Protein AF-A0A5B6UPH2-F1 (afdb_monomer_lite)

Organism: NCBI:txid47621

Foldseek 3Di:
DDDDDDDDDDPVVVVVLVVVPVLCPPPCVVVLVVVVPDPDDLVPDDPSSNVSVVSVVCSVCVVVVLVVVLVCLQPDAFCPPDDCDPNDDPVNADTDRAAEEEEAAAQPLCLLVVLQVLLVSNNDPDDRPRRDDPDDDDDPCPPQFKAWDPSNPHPGRRYIYIYDGHHDLVCLVVVLVVLLCCQPFNDKGRDGNDDPVVVVVCVVPPPDPDPCPPPPIDGDHHLHYDYGGDPVVCVVCVVVVNCSSVVSSVCVVVRPSRVVSVSHDD

InterPro domains:
  IPR027417 P-loop containing nucleoside triphosphate hydrolase [G3DSA:3.40.50.300] (88-260)
  IPR027417 P-loop containing nucleoside triphosphate hydrolase [SSF52540] (83-205)

Secondary structure (DSSP, 8-state):
---------SHHHHHHHHHH-GGGGSHHHHHHHHTTTS---GGGS-HHHHHHHHHHHHHHHHHHHHHHHHHHHHT--TTTT---GGG--GGGS---SSEEEEEE-BTTS-HHHHHHHHHHHHSPSS---------SS--S-S-SEEEEE-SS--SSS-EEEEEPPPB-GGGHHHHHHHHHHHHHH-B-TTEE---HHHHHHHHHH-SSS-----TTS--B---EEEE---HHHHHHHHHTT--HHHHHHHHHHT-HHHHGGGG---

Sequence (266 aa):
MKSQAAFTDEDDYESCRLAYCWWRTATKFDECAKLKLDFPDVSILTPRLRLLRELERLALIAPDGLNELRHKLLGYRSGDFWVPIGGINKEDMDIPPVNTILLVGFSGSGKSSLINLMYSILGRSGLIPFAQTSSGSCSNYTTMYMEEHNVLRSMQSGFCVYDSRGFDYGRTREALEELSSWMSEGVHHNQLCLRYRDCKMMTDDMENDDTGSSSKFVMRRVNCVIVVANMAEIYQALKAGDLKPLEAIRQLFCCAALRKSSKFCL

pLDDT: mean 73.16, std 18.12, range [25.44, 95.56]

Structure (mmCIF, N/CA/C/O backbone):
data_AF-A0A5B6UPH2-F1
#
_entry.id   AF-A0A5B6UPH2-F1
#
loop_
_atom_site.group_PDB
_atom_site.id
_atom_site.type_symbol
_atom_site.label_atom_id
_atom_site.label_alt_id
_atom_site.label_comp_id
_atom_site.label_asym_id
_atom_site.label_entity_id
_atom_site.label_seq_id
_atom_site.pdbx_PDB_ins_code
_atom_site.Cartn_x
_atom_site.Cartn_y
_atom_site.Cartn_z
_atom_site.occupancy
_atom_site.B_iso_or_equiv
_atom_site.auth_seq_id
_atom_site.auth_comp_id
_atom_site.auth_asym_id
_atom_site.auth_atom_id
_atom_site.pdbx_PDB_model_num
ATOM 1 N N . MET A 1 1 ? -18.869 55.647 -14.215 1.00 33.44 1 MET A N 1
ATOM 2 C CA . MET A 1 1 ? -19.049 54.913 -15.486 1.00 33.44 1 MET A CA 1
ATOM 3 C C . MET A 1 1 ? -18.655 53.467 -15.247 1.00 33.44 1 MET A C 1
ATOM 5 O O . MET A 1 1 ? -17.660 53.230 -14.579 1.00 33.44 1 MET A O 1
ATOM 9 N N . LYS A 1 2 ? -19.500 52.535 -15.698 1.00 36.03 2 LYS A N 1
ATOM 10 C CA . LYS A 1 2 ? -19.304 51.080 -15.648 1.00 36.03 2 LYS A CA 1
ATOM 11 C C . LYS A 1 2 ? -18.078 50.650 -16.461 1.00 36.03 2 LYS A C 1
ATOM 13 O O . LYS A 1 2 ? -17.854 51.207 -17.530 1.00 36.03 2 LYS A O 1
ATOM 18 N N . SER A 1 3 ? -17.405 49.598 -16.006 1.00 29.25 3 SER A N 1
ATOM 19 C CA . SER A 1 3 ? -17.073 48.362 -16.751 1.00 29.25 3 SER A CA 1
ATOM 20 C C . SER A 1 3 ? -15.918 47.652 -16.036 1.00 29.25 3 SER A C 1
ATOM 22 O O . SER A 1 3 ? -15.101 48.313 -15.411 1.00 29.25 3 SER A O 1
ATOM 24 N N . GLN A 1 4 ? -15.730 46.341 -16.070 1.00 31.19 4 GLN A N 1
ATOM 25 C CA . GLN A 1 4 ? -16.581 45.160 -16.191 1.00 31.19 4 GLN A CA 1
ATOM 26 C C . GLN A 1 4 ? -15.602 44.021 -15.865 1.00 31.19 4 GLN A C 1
ATOM 28 O O . GLN A 1 4 ? -14.459 44.048 -16.315 1.00 31.19 4 GLN A O 1
ATOM 33 N N . ALA A 1 5 ? -16.016 43.078 -15.027 1.00 39.44 5 ALA A N 1
ATOM 34 C CA . ALA A 1 5 ? -15.232 41.894 -14.715 1.00 39.44 5 ALA A CA 1
ATOM 35 C C . ALA A 1 5 ? -14.969 41.053 -15.976 1.00 39.44 5 ALA A C 1
ATOM 37 O O . ALA A 1 5 ? -15.853 40.931 -16.825 1.00 39.44 5 ALA A O 1
ATOM 38 N N . ALA A 1 6 ? -13.806 40.410 -16.032 1.00 25.44 6 ALA A N 1
ATOM 39 C CA . ALA A 1 6 ? -13.616 39.176 -16.781 1.00 25.44 6 ALA A CA 1
ATOM 40 C C . ALA A 1 6 ? -12.869 38.191 -15.873 1.00 25.44 6 ALA A C 1
ATOM 42 O O . ALA A 1 6 ? -11.663 38.289 -15.665 1.00 25.44 6 ALA A O 1
ATOM 43 N N . PHE A 1 7 ? -13.663 37.310 -15.266 1.00 35.69 7 PHE A N 1
ATOM 44 C CA . PHE A 1 7 ? -13.241 36.019 -14.742 1.00 35.69 7 PHE A CA 1
ATOM 45 C C . PHE A 1 7 ? -12.728 35.183 -15.919 1.00 35.69 7 PHE A C 1
ATOM 47 O O . PHE A 1 7 ? -13.456 34.994 -16.892 1.00 35.69 7 PHE A O 1
ATOM 54 N N . THR A 1 8 ? -11.521 34.650 -15.802 1.00 31.97 8 THR A N 1
ATOM 55 C CA . THR A 1 8 ? -11.041 33.525 -16.612 1.00 31.97 8 THR A CA 1
ATOM 56 C C . THR A 1 8 ? -10.219 32.671 -15.669 1.00 31.97 8 THR A C 1
ATOM 58 O O . THR A 1 8 ? -9.062 32.985 -15.417 1.00 31.97 8 THR A O 1
ATOM 61 N N . ASP A 1 9 ? -10.870 31.673 -15.076 1.00 37.47 9 ASP A N 1
ATOM 62 C CA . ASP A 1 9 ? -10.254 30.733 -14.133 1.00 37.47 9 ASP A CA 1
ATOM 63 C C . ASP A 1 9 ? -10.881 29.333 -14.292 1.00 37.47 9 ASP A C 1
ATOM 65 O O . ASP A 1 9 ? -11.198 28.660 -13.317 1.00 37.47 9 ASP A O 1
ATOM 69 N N . GLU A 1 10 ? -11.137 28.912 -15.539 1.00 34.62 10 GLU A N 1
ATOM 70 C CA . GLU A 1 10 ? -11.693 27.575 -15.831 1.00 34.62 10 GLU A CA 1
ATOM 71 C C . GLU A 1 10 ? -10.775 26.670 -16.676 1.00 34.62 10 GLU A C 1
ATOM 73 O O . GLU A 1 10 ? -10.926 25.452 -16.621 1.00 34.62 10 GLU A O 1
ATOM 78 N N . ASP A 1 11 ? -9.755 27.198 -17.366 1.00 35.59 11 ASP A N 1
ATOM 79 C CA . ASP A 1 11 ? -8.954 26.382 -18.300 1.00 35.59 11 ASP A CA 1
ATOM 80 C C . ASP A 1 11 ? -7.777 25.617 -17.653 1.00 35.59 11 ASP A C 1
ATOM 82 O O . ASP A 1 11 ? -7.303 24.622 -18.206 1.00 35.59 11 ASP A O 1
ATOM 86 N N . ASP A 1 12 ? -7.315 26.002 -16.457 1.00 39.78 12 ASP A N 1
ATOM 87 C CA . ASP A 1 12 ? -6.152 25.349 -15.818 1.00 39.78 12 ASP A CA 1
ATOM 88 C C . ASP A 1 12 ? -6.520 24.056 -15.055 1.00 39.78 12 ASP A C 1
ATOM 90 O O . ASP A 1 12 ? -5.678 23.189 -14.784 1.00 39.78 12 ASP A O 1
ATOM 94 N N . TYR A 1 13 ? -7.810 23.867 -14.754 1.00 40.97 13 TYR A N 1
ATOM 95 C CA . TYR A 1 13 ? -8.313 22.701 -14.020 1.00 40.97 13 TYR A CA 1
ATOM 96 C C . TYR A 1 13 ? -8.469 21.454 -14.910 1.00 40.97 13 TYR A C 1
ATOM 98 O O . TYR A 1 13 ? -8.250 20.326 -14.449 1.00 40.97 13 TYR A O 1
ATOM 106 N N . GLU A 1 14 ? -8.804 21.625 -16.194 1.00 39.75 14 GLU A N 1
ATOM 107 C CA . GLU A 1 14 ? -8.912 20.508 -17.146 1.00 39.75 14 GLU A CA 1
ATOM 108 C C . GLU A 1 14 ? -7.544 19.935 -17.535 1.00 39.75 14 GLU A C 1
ATOM 110 O O . GLU A 1 14 ? -7.380 18.711 -17.610 1.00 39.75 14 GLU A O 1
ATOM 115 N N . SER A 1 15 ? -6.535 20.794 -17.703 1.00 41.44 15 SER A N 1
ATOM 116 C CA . SER A 1 15 ? -5.171 20.379 -18.055 1.00 41.44 15 SER A CA 1
ATOM 117 C C . SER A 1 15 ? -4.543 19.497 -16.960 1.00 41.44 15 SER A C 1
ATOM 119 O O . SER A 1 15 ? -3.937 18.457 -17.242 1.00 41.44 15 SER A O 1
ATOM 121 N N . CYS A 1 16 ? -4.810 19.813 -15.685 1.00 41.50 16 CYS A N 1
ATOM 122 C CA . CYS A 1 16 ? -4.396 18.996 -14.540 1.00 41.50 16 CYS A CA 1
ATOM 123 C C . CYS A 1 16 ? -5.095 17.622 -14.485 1.00 41.50 16 CYS A C 1
ATOM 125 O O . CYS A 1 16 ? -4.480 16.626 -14.093 1.00 41.50 16 CYS A O 1
ATOM 127 N N . ARG A 1 17 ? -6.364 17.526 -14.913 1.00 46.38 17 ARG A N 1
ATOM 128 C CA . ARG A 1 17 ? -7.092 16.242 -14.979 1.00 46.38 17 ARG A CA 1
ATOM 129 C C . ARG A 1 17 ? -6.537 15.309 -16.055 1.00 46.38 17 ARG A C 1
ATOM 131 O O . ARG A 1 17 ? -6.490 14.094 -15.845 1.00 46.38 17 ARG A O 1
ATOM 138 N N . LEU A 1 18 ? -6.106 15.857 -17.190 1.00 45.59 18 LEU A N 1
ATOM 139 C CA . LEU A 1 18 ? -5.522 15.079 -18.286 1.00 45.59 18 LEU A CA 1
ATOM 140 C C . LEU A 1 18 ? -4.149 14.498 -17.916 1.00 45.59 18 LEU A C 1
ATOM 142 O O . LEU A 1 18 ? -3.862 13.357 -18.281 1.00 45.59 18 LEU A O 1
ATOM 146 N N . ALA A 1 19 ? -3.347 15.219 -17.124 1.00 47.56 19 ALA A N 1
ATOM 147 C CA . ALA A 1 19 ? -2.037 14.754 -16.656 1.00 47.56 19 ALA A CA 1
ATOM 148 C C . ALA A 1 19 ? -2.113 13.509 -15.746 1.00 47.56 19 ALA A C 1
ATOM 150 O O . ALA A 1 19 ? -1.229 12.654 -15.794 1.00 47.56 19 ALA A O 1
ATOM 151 N N . TYR A 1 20 ? -3.183 13.364 -14.952 1.00 54.22 20 TYR A N 1
ATOM 152 C CA . TYR A 1 20 ? -3.382 12.198 -14.077 1.00 54.22 20 TYR A CA 1
ATOM 153 C C . TYR A 1 20 ? -3.751 10.922 -14.856 1.00 54.22 20 TYR A C 1
ATOM 155 O O . TYR A 1 20 ? -3.458 9.804 -14.428 1.00 54.22 20 TYR A O 1
ATOM 163 N N . CYS A 1 21 ? -4.356 11.077 -16.035 1.00 63.09 21 CYS A N 1
ATOM 164 C CA . CYS A 1 21 ? -4.842 9.975 -16.857 1.00 63.09 21 CYS A CA 1
ATOM 165 C C . CYS A 1 21 ? -3.859 9.643 -17.984 1.00 63.09 21 CYS A C 1
ATOM 167 O O . CYS A 1 21 ? -4.228 9.674 -19.157 1.00 63.09 21 CYS A O 1
ATOM 169 N N . TRP A 1 22 ? -2.610 9.305 -17.651 1.00 66.38 22 TRP A N 1
ATOM 170 C CA . TRP A 1 22 ? -1.547 9.007 -18.631 1.00 66.38 22 TRP A CA 1
ATOM 171 C C . TRP A 1 22 ? -1.950 7.972 -19.700 1.00 66.38 22 TRP A C 1
ATOM 173 O O . TRP A 1 22 ? -1.407 7.953 -20.798 1.00 66.38 22 TRP A O 1
ATOM 183 N N . TRP A 1 23 ? -2.918 7.100 -19.411 1.00 71.31 23 TRP A N 1
ATOM 184 C CA . TRP A 1 23 ? -3.428 6.125 -20.374 1.00 71.31 23 TRP A CA 1
ATOM 185 C C . TRP A 1 23 ? -4.242 6.755 -21.513 1.00 71.31 23 TRP A C 1
ATOM 187 O O . TRP A 1 23 ? -4.371 6.134 -22.566 1.00 71.31 23 TRP A O 1
ATOM 197 N N . ARG A 1 24 ? -4.759 7.979 -21.338 1.00 69.50 24 ARG A N 1
ATOM 198 C CA . ARG A 1 24 ? -5.478 8.736 -22.375 1.00 69.50 24 ARG A CA 1
ATOM 199 C C . ARG A 1 24 ? -4.554 9.271 -23.466 1.00 69.50 24 ARG A C 1
ATOM 201 O O . ARG A 1 24 ? -5.015 9.494 -24.575 1.00 69.50 24 ARG A O 1
ATOM 208 N N . THR A 1 25 ? -3.255 9.415 -23.191 1.00 66.88 25 THR A N 1
ATOM 209 C CA . THR A 1 25 ? -2.248 9.781 -24.204 1.00 66.88 25 THR A CA 1
ATOM 210 C C . THR A 1 25 ? -1.662 8.563 -24.922 1.00 66.88 25 THR A C 1
ATOM 212 O O . THR A 1 25 ? -0.843 8.702 -25.832 1.00 66.88 25 THR A O 1
ATOM 215 N N . ALA A 1 26 ? -2.069 7.342 -24.548 1.00 65.44 26 ALA A N 1
ATOM 216 C CA . ALA A 1 26 ? -1.647 6.148 -25.261 1.00 65.44 26 ALA A CA 1
ATOM 217 C C . ALA A 1 26 ? -2.233 6.164 -26.679 1.00 65.44 26 ALA A C 1
ATOM 219 O O . ALA A 1 26 ? -3.441 6.261 -26.848 1.00 65.44 26 ALA A O 1
ATOM 220 N N . THR A 1 27 ? -1.403 5.956 -27.701 1.00 64.88 27 THR A N 1
ATOM 221 C CA . THR A 1 27 ? -1.834 5.925 -29.116 1.00 64.88 27 THR A CA 1
ATOM 222 C C . THR A 1 27 ? -2.984 4.947 -29.394 1.00 64.88 27 THR A C 1
ATOM 224 O O . THR A 1 27 ? -3.820 5.185 -30.257 1.00 64.88 27 THR A O 1
ATOM 227 N N . LYS A 1 28 ? -3.076 3.862 -28.614 1.00 63.53 28 LYS A N 1
ATOM 228 C CA . LYS A 1 28 ? -4.162 2.867 -28.682 1.00 63.53 28 LYS A CA 1
ATOM 229 C C . LYS A 1 28 ? -5.476 3.327 -28.037 1.00 63.53 28 LYS A C 1
ATOM 231 O O . LYS A 1 28 ? -6.502 2.678 -28.211 1.00 63.53 28 LYS A O 1
ATOM 236 N N . PHE A 1 29 ? -5.459 4.407 -27.259 1.00 64.69 29 PHE A N 1
ATOM 237 C CA . PHE A 1 29 ? -6.672 5.012 -26.718 1.00 64.69 29 PHE A CA 1
ATOM 238 C C . PHE A 1 29 ? -7.470 5.717 -27.818 1.00 64.69 29 PHE A C 1
ATOM 240 O O . PHE A 1 29 ? -8.683 5.554 -27.858 1.00 64.69 29 PHE A O 1
ATOM 247 N N . ASP A 1 30 ? -6.809 6.383 -28.769 1.00 64.06 30 ASP A N 1
ATOM 248 C CA . ASP A 1 30 ? -7.479 6.951 -29.949 1.00 64.06 30 ASP A CA 1
ATOM 249 C C . ASP A 1 30 ? -8.168 5.872 -30.797 1.00 64.06 30 ASP A C 1
ATOM 251 O O . ASP A 1 30 ? -9.260 6.090 -31.319 1.00 64.06 30 ASP A O 1
ATOM 255 N N . GLU A 1 31 ? -7.583 4.673 -30.892 1.00 63.78 31 GLU A N 1
ATOM 256 C CA . GLU A 1 31 ? -8.236 3.507 -31.507 1.00 63.78 31 GLU A CA 1
ATOM 257 C C . GLU A 1 31 ? -9.501 3.096 -30.726 1.00 63.78 31 GLU A C 1
ATOM 259 O O . GLU A 1 31 ? -10.535 2.813 -31.325 1.00 63.78 31 GLU A O 1
ATOM 264 N N . CYS A 1 32 ? -9.460 3.142 -29.389 1.00 58.28 32 CYS A N 1
ATOM 265 C CA . CYS A 1 32 ? -10.616 2.924 -28.509 1.00 58.28 32 CYS A CA 1
ATOM 266 C C . CYS A 1 32 ? -11.696 4.011 -28.651 1.00 58.28 32 CYS A C 1
ATOM 268 O O . CYS A 1 32 ? -12.885 3.696 -28.634 1.00 58.28 32 CYS A O 1
ATOM 270 N N . ALA A 1 33 ? -11.299 5.279 -28.784 1.00 58.31 33 ALA A N 1
ATOM 271 C CA . ALA A 1 33 ? -12.205 6.409 -28.963 1.00 58.31 33 ALA A CA 1
ATOM 272 C C . ALA A 1 33 ? -12.886 6.382 -30.339 1.00 58.31 33 ALA A C 1
ATOM 274 O O . ALA A 1 33 ? -14.046 6.770 -30.447 1.00 58.31 33 ALA A O 1
ATOM 275 N N . LYS A 1 34 ? -12.211 5.860 -31.372 1.00 57.66 34 LYS A N 1
ATOM 276 C CA . LYS A 1 34 ? -12.794 5.610 -32.703 1.00 57.66 34 LYS A CA 1
ATOM 277 C C . LYS A 1 34 ? -13.834 4.483 -32.705 1.00 57.66 34 LYS A C 1
ATOM 279 O O . LYS A 1 34 ? -14.725 4.497 -33.544 1.00 57.66 34 LYS A O 1
ATOM 284 N N . LEU A 1 35 ? -13.786 3.558 -31.740 1.00 55.72 35 LEU A N 1
ATOM 285 C CA . LEU A 1 35 ? -14.792 2.499 -31.546 1.00 55.72 35 LEU A CA 1
ATOM 286 C C . LEU A 1 35 ? -16.075 2.984 -30.830 1.00 55.72 35 LEU A C 1
ATOM 288 O O . LEU A 1 35 ? -16.858 2.160 -30.365 1.00 55.72 35 LEU A O 1
ATOM 292 N N . LYS A 1 36 ? -16.306 4.301 -30.708 1.00 55.03 36 LYS A N 1
ATOM 293 C CA . LYS A 1 36 ? -17.437 4.910 -29.973 1.00 55.03 36 LYS A CA 1
ATOM 294 C C . LYS A 1 36 ? -18.837 4.732 -30.592 1.00 55.03 36 LYS A C 1
ATOM 296 O O . LYS A 1 36 ? -19.756 5.397 -30.127 1.00 55.03 36 LYS A O 1
ATOM 301 N N . LEU A 1 37 ? -19.042 3.870 -31.588 1.00 48.88 37 LEU A N 1
ATOM 302 C CA . LEU A 1 37 ? -20.348 3.766 -32.265 1.00 48.88 37 LEU A CA 1
ATOM 303 C C . LEU A 1 37 ? -21.061 2.420 -32.169 1.00 48.88 37 LEU A C 1
ATOM 305 O O . LEU A 1 37 ? -22.276 2.408 -32.286 1.00 48.88 37 LEU A O 1
ATOM 309 N N . ASP A 1 38 ? -20.373 1.339 -31.821 1.00 49.06 38 ASP A N 1
ATOM 310 C CA . ASP A 1 38 ? -21.019 0.054 -31.567 1.00 49.06 38 ASP A CA 1
ATOM 311 C C . ASP A 1 38 ? -20.397 -0.538 -30.316 1.00 49.06 38 ASP A C 1
ATOM 313 O O . ASP A 1 38 ? -19.174 -0.571 -30.213 1.00 49.06 38 ASP A O 1
ATOM 317 N N . PHE A 1 39 ? -21.208 -0.963 -29.345 1.00 54.72 39 PHE A N 1
ATOM 318 C CA . PHE A 1 39 ? -20.745 -1.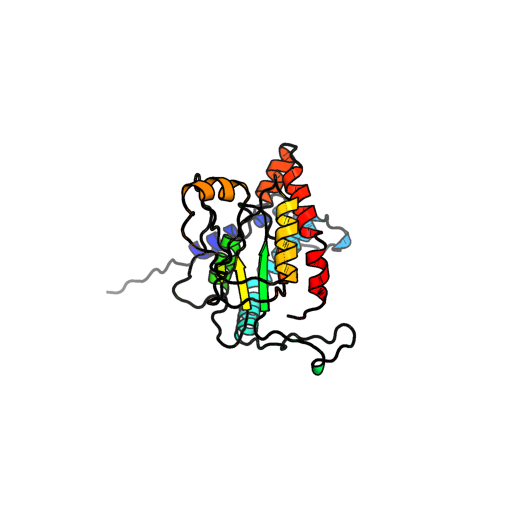720 -28.182 1.00 54.72 39 PHE A CA 1
ATOM 319 C C . PHE A 1 39 ? -20.332 -3.115 -28.669 1.00 54.72 39 PHE A C 1
ATOM 321 O O . PHE A 1 39 ? -21.201 -3.984 -28.767 1.00 54.72 39 PHE A O 1
ATOM 328 N N . PRO A 1 40 ? -19.051 -3.387 -29.003 1.00 55.75 40 PRO A N 1
ATOM 329 C CA . PRO A 1 40 ? -18.680 -4.726 -29.406 1.00 55.75 40 PRO A CA 1
ATOM 330 C C . PRO A 1 40 ? -18.685 -5.554 -28.124 1.00 55.75 40 PRO A C 1
ATOM 332 O O . PRO A 1 40 ? -18.306 -5.055 -27.056 1.00 55.75 40 PRO A O 1
ATOM 335 N N . ASP A 1 41 ? -19.104 -6.808 -28.224 1.00 61.59 41 ASP A N 1
ATOM 336 C CA . ASP A 1 41 ? -19.015 -7.742 -27.111 1.00 61.59 41 ASP A CA 1
ATOM 337 C C . ASP A 1 41 ? -17.604 -7.668 -26.488 1.00 61.59 41 ASP A C 1
ATOM 339 O O . ASP A 1 41 ? -16.584 -7.741 -27.183 1.00 61.59 41 ASP A O 1
ATOM 343 N N . VAL A 1 42 ? -17.535 -7.440 -25.172 1.00 62.66 42 VAL A N 1
ATOM 344 C CA . VAL A 1 42 ? -16.281 -7.203 -24.428 1.00 62.66 42 VAL A CA 1
ATOM 345 C C . VAL A 1 42 ? -15.320 -8.387 -24.609 1.00 62.66 42 VAL A C 1
ATOM 347 O O . VAL A 1 42 ? -14.096 -8.223 -24.543 1.00 62.66 42 VAL A O 1
ATOM 350 N N . SER A 1 43 ? -15.872 -9.563 -24.924 1.00 64.06 43 SER A N 1
ATOM 351 C CA . SER A 1 43 ? -15.163 -10.789 -25.294 1.00 64.06 43 SER A CA 1
ATOM 352 C C . SER A 1 43 ? -14.225 -10.633 -26.508 1.00 64.06 43 SER A C 1
ATOM 354 O O . SER A 1 43 ? -13.191 -11.300 -26.554 1.00 64.06 43 SER A O 1
ATOM 356 N N . ILE A 1 44 ? -14.490 -9.694 -27.423 1.00 68.75 44 ILE A N 1
ATOM 357 C CA . ILE A 1 44 ? -13.736 -9.498 -28.680 1.00 68.75 44 ILE A CA 1
ATOM 358 C C . ILE A 1 44 ? -12.524 -8.566 -28.483 1.00 68.75 44 ILE A C 1
ATOM 360 O O . ILE A 1 44 ? -11.586 -8.545 -29.281 1.00 68.75 44 ILE A O 1
ATOM 364 N N . LEU A 1 45 ? -12.494 -7.796 -27.392 1.00 71.62 45 LEU A N 1
ATOM 365 C CA . LEU A 1 45 ? -11.422 -6.835 -27.135 1.00 71.62 45 LEU A CA 1
ATOM 366 C C . LEU A 1 45 ? -10.124 -7.515 -26.686 1.00 71.62 45 LEU A C 1
ATOM 368 O O . LEU A 1 45 ? -10.129 -8.419 -25.849 1.00 71.62 45 LEU A O 1
ATOM 372 N N . THR A 1 46 ? -8.986 -6.996 -27.157 1.00 80.19 46 THR A N 1
ATOM 373 C CA . THR A 1 46 ? -7.675 -7.384 -26.616 1.00 80.19 46 THR A CA 1
ATOM 374 C C . THR A 1 46 ? -7.571 -7.008 -25.128 1.00 80.19 46 THR A C 1
ATOM 376 O O . THR A 1 46 ? -8.158 -6.000 -24.713 1.00 80.19 46 THR A O 1
ATOM 379 N N . PRO A 1 47 ? -6.783 -7.735 -24.309 1.00 79.88 47 PRO A N 1
ATOM 380 C CA . PRO A 1 47 ? -6.631 -7.437 -22.879 1.00 79.88 47 PRO A CA 1
ATOM 381 C C . PRO A 1 47 ? -6.254 -5.977 -22.586 1.00 79.88 47 PRO A C 1
ATOM 383 O O . PRO A 1 47 ? -6.726 -5.380 -21.623 1.00 79.88 47 PRO A O 1
ATOM 386 N N . ARG A 1 48 ? -5.446 -5.370 -23.463 1.00 75.44 48 ARG A N 1
ATOM 387 C CA . ARG A 1 48 ? -5.020 -3.973 -23.338 1.00 75.44 48 ARG A CA 1
ATOM 388 C C . ARG A 1 48 ? -6.157 -2.979 -23.588 1.00 75.44 48 ARG A C 1
ATOM 390 O O . ARG A 1 48 ? -6.241 -1.988 -22.874 1.00 75.44 48 ARG A O 1
ATOM 397 N N . LEU A 1 49 ? -7.028 -3.230 -24.568 1.00 75.69 49 LEU A N 1
ATOM 398 C CA . LEU A 1 49 ? -8.185 -2.364 -24.836 1.00 75.69 49 LEU A CA 1
ATOM 399 C C . LEU A 1 49 ? -9.239 -2.481 -23.729 1.00 75.69 49 LEU A C 1
ATOM 401 O O . LEU A 1 49 ? -9.819 -1.470 -23.338 1.00 75.69 49 LEU A O 1
ATOM 405 N N . ARG A 1 50 ? -9.433 -3.686 -23.170 1.00 80.81 50 ARG A N 1
ATOM 406 C CA . ARG A 1 50 ? -10.283 -3.887 -21.983 1.00 80.81 50 ARG A CA 1
ATOM 407 C C . ARG A 1 50 ? -9.796 -3.051 -20.802 1.00 80.81 50 ARG A C 1
ATOM 409 O O . ARG A 1 50 ? -10.589 -2.333 -20.207 1.00 80.81 50 ARG A O 1
ATOM 416 N N . LEU A 1 51 ? -8.490 -3.084 -20.525 1.00 80.94 51 LEU A N 1
ATOM 417 C CA . LEU A 1 51 ? -7.887 -2.278 -19.463 1.00 80.94 51 LEU A CA 1
ATOM 418 C C . LEU A 1 51 ? -8.133 -0.777 -19.674 1.00 80.94 51 LEU A C 1
ATOM 420 O O . LEU A 1 51 ? -8.566 -0.104 -18.749 1.00 80.94 51 LEU A O 1
ATOM 424 N N . LEU A 1 52 ? -7.902 -0.255 -20.884 1.00 80.69 52 LEU A N 1
ATOM 425 C CA . LEU A 1 52 ? -8.122 1.167 -21.181 1.00 80.69 52 LEU A CA 1
ATOM 426 C C . LEU A 1 52 ? -9.589 1.589 -20.999 1.00 80.69 52 LEU A C 1
ATOM 428 O O . LEU A 1 52 ? -9.843 2.663 -20.459 1.00 80.69 52 LEU A O 1
ATOM 432 N N . ARG A 1 53 ? -10.551 0.750 -21.412 1.00 78.94 53 ARG A N 1
ATOM 433 C CA . ARG A 1 53 ? -11.984 1.017 -21.198 1.00 78.94 53 ARG A CA 1
ATOM 434 C C . ARG A 1 53 ? -12.363 1.000 -19.720 1.00 78.94 53 ARG A C 1
ATOM 436 O O . ARG A 1 53 ? -13.103 1.876 -19.286 1.00 78.94 53 ARG A O 1
ATOM 443 N N . GLU A 1 54 ? -11.846 0.049 -18.947 1.00 81.56 54 GLU A N 1
ATOM 444 C CA . GLU A 1 54 ? -12.103 0.008 -17.504 1.00 81.56 54 GLU A CA 1
ATOM 445 C C . GLU A 1 54 ? -11.479 1.198 -16.773 1.00 81.56 54 GLU A C 1
ATOM 447 O O . GLU A 1 54 ? -12.130 1.777 -15.910 1.00 81.56 54 GLU A O 1
ATOM 452 N N . LEU A 1 55 ? -10.269 1.626 -17.146 1.00 79.56 55 LEU A N 1
ATOM 453 C CA . LEU A 1 55 ? -9.657 2.837 -16.589 1.00 79.56 55 LEU A CA 1
ATOM 454 C C . LEU A 1 55 ? -10.502 4.086 -16.874 1.00 79.56 55 LEU A C 1
ATOM 456 O O . LEU A 1 55 ? -10.674 4.922 -15.991 1.00 79.56 55 LEU A O 1
ATOM 460 N N . GLU A 1 56 ? -11.077 4.192 -18.074 1.00 80.00 56 GLU A N 1
ATOM 461 C CA . GLU A 1 56 ? -11.983 5.287 -18.433 1.00 80.00 56 GLU A CA 1
ATOM 462 C C . GLU A 1 56 ? -13.288 5.239 -17.627 1.00 80.00 56 GLU A C 1
ATOM 464 O O . GLU A 1 56 ? -13.704 6.246 -17.056 1.00 80.00 56 GLU A O 1
ATOM 469 N N . ARG A 1 57 ? -13.907 4.058 -17.512 1.00 82.25 57 ARG A N 1
ATOM 470 C CA . ARG A 1 57 ? -15.107 3.861 -16.689 1.00 82.25 57 ARG A CA 1
ATOM 471 C C . ARG A 1 57 ? -14.844 4.230 -15.228 1.00 82.25 57 ARG A C 1
ATOM 473 O O . ARG A 1 57 ? -15.660 4.911 -14.614 1.00 82.25 57 ARG A O 1
ATOM 480 N N . LEU A 1 58 ? -13.708 3.800 -14.677 1.00 76.81 58 LEU A N 1
ATOM 481 C CA . LEU A 1 58 ? -13.303 4.128 -13.311 1.00 76.81 58 LEU A CA 1
ATOM 482 C C . LEU A 1 58 ? -13.068 5.630 -13.142 1.00 76.81 58 LEU A C 1
ATOM 484 O O . LEU A 1 58 ? -13.522 6.182 -12.148 1.00 76.81 58 LEU A O 1
ATOM 488 N N . ALA A 1 59 ? -12.434 6.303 -14.106 1.00 78.50 59 ALA A N 1
ATOM 489 C CA . ALA A 1 59 ? -12.223 7.749 -14.057 1.00 78.50 59 ALA A CA 1
ATOM 490 C C . ALA A 1 59 ? -13.540 8.544 -14.053 1.00 78.50 59 ALA A C 1
ATOM 492 O O . ALA A 1 59 ? -13.637 9.553 -13.357 1.00 78.50 59 ALA A O 1
ATOM 493 N N . LEU A 1 60 ? -14.557 8.077 -14.786 1.00 76.62 60 LEU A N 1
ATOM 494 C CA . LEU A 1 60 ? -15.885 8.700 -14.807 1.00 76.62 60 LEU A CA 1
ATOM 495 C C . LEU A 1 60 ? -16.618 8.571 -13.465 1.00 76.62 60 LEU A C 1
ATOM 497 O O . LEU A 1 60 ? -17.290 9.507 -13.051 1.00 76.62 60 LEU A O 1
ATOM 501 N N . ILE A 1 61 ? -16.478 7.431 -12.782 1.00 77.62 61 ILE A N 1
ATOM 502 C CA . ILE A 1 61 ? -17.167 7.146 -11.507 1.00 77.62 61 ILE A CA 1
ATOM 503 C C . ILE A 1 61 ? -16.350 7.640 -10.297 1.00 77.62 61 ILE A C 1
ATOM 505 O O . ILE A 1 61 ? -16.887 7.824 -9.206 1.00 77.62 61 ILE A O 1
ATOM 509 N N . ALA A 1 62 ? -15.049 7.881 -10.482 1.00 76.25 62 ALA A N 1
ATOM 510 C CA . ALA A 1 62 ? -14.118 8.274 -9.432 1.00 76.25 62 ALA A CA 1
ATOM 511 C C . ALA A 1 62 ? -14.576 9.458 -8.560 1.00 76.25 62 ALA A C 1
ATOM 513 O O . ALA A 1 62 ? -14.463 9.315 -7.347 1.00 76.25 62 ALA A O 1
ATOM 514 N N . PRO A 1 63 ? -15.071 10.602 -9.080 1.00 74.12 63 PRO A N 1
ATOM 515 C CA . PRO A 1 63 ? -15.399 11.741 -8.217 1.00 74.12 63 PRO A CA 1
ATOM 516 C C . PRO A 1 63 ? -16.521 11.429 -7.216 1.00 74.12 63 PRO A C 1
ATOM 518 O O . PRO A 1 63 ? -16.375 11.721 -6.028 1.00 74.12 63 PRO A O 1
ATOM 521 N N . ASP A 1 64 ? -17.594 10.776 -7.661 1.00 77.44 64 ASP A N 1
ATOM 522 C CA . ASP A 1 64 ? -18.720 10.419 -6.791 1.00 77.44 64 ASP A CA 1
ATOM 523 C C . ASP A 1 64 ? -18.347 9.266 -5.853 1.00 77.44 64 ASP A C 1
ATOM 525 O O . ASP A 1 64 ? -18.561 9.343 -4.640 1.00 77.44 64 ASP A O 1
ATOM 529 N N . GLY A 1 65 ? -17.690 8.234 -6.394 1.00 78.56 65 GLY A N 1
ATOM 530 C CA . GLY A 1 65 ? -17.243 7.081 -5.617 1.00 78.56 65 GLY A CA 1
ATOM 531 C C . GLY A 1 65 ? -16.206 7.440 -4.552 1.00 78.56 65 GLY A C 1
ATOM 532 O O . GLY A 1 65 ? -16.218 6.867 -3.464 1.00 78.56 65 GLY A O 1
ATOM 533 N N . LEU A 1 66 ? -15.330 8.412 -4.820 1.00 78.62 66 LEU A N 1
ATOM 534 C CA . LEU A 1 66 ? -14.308 8.851 -3.872 1.00 78.62 66 LEU A CA 1
ATOM 535 C C . LEU A 1 66 ? -14.908 9.646 -2.712 1.00 78.62 66 LEU A C 1
ATOM 537 O O . LEU A 1 66 ? -14.517 9.432 -1.564 1.00 78.62 66 LEU A O 1
ATOM 541 N N . ASN A 1 67 ? -15.868 10.529 -2.993 1.00 80.06 67 ASN A N 1
ATOM 542 C CA . ASN A 1 67 ? -16.585 11.261 -1.952 1.00 80.06 67 ASN A CA 1
ATOM 543 C C . ASN A 1 67 ? -17.405 10.307 -1.077 1.00 80.06 67 ASN A C 1
ATOM 545 O O . ASN A 1 67 ? -17.339 10.387 0.151 1.00 80.06 67 ASN A O 1
ATOM 549 N N . GLU A 1 68 ? -18.114 9.354 -1.686 1.00 83.94 68 GLU A N 1
ATOM 550 C CA . GLU A 1 68 ? -18.864 8.332 -0.953 1.00 83.94 68 GLU A CA 1
ATOM 551 C C . GLU A 1 68 ? -17.938 7.457 -0.094 1.00 83.94 68 GLU A C 1
ATOM 553 O O . GLU A 1 68 ? -18.205 7.245 1.091 1.00 83.94 68 GLU A O 1
ATOM 558 N N . LEU A 1 69 ? -16.811 7.001 -0.654 1.00 82.62 69 LEU A N 1
ATOM 559 C CA . LEU A 1 69 ? -15.791 6.250 0.079 1.00 82.62 69 LEU A CA 1
ATOM 560 C C . LEU A 1 69 ? -15.259 7.059 1.262 1.00 82.62 69 LEU A C 1
ATOM 562 O O . LEU A 1 69 ? -15.151 6.534 2.367 1.00 82.62 69 LEU A O 1
ATOM 566 N N . ARG A 1 70 ? -14.961 8.344 1.058 1.00 80.31 70 ARG A N 1
ATOM 567 C CA . ARG A 1 70 ? -14.481 9.232 2.118 1.00 80.31 70 ARG A CA 1
ATOM 568 C C . ARG A 1 70 ? -15.499 9.359 3.248 1.00 80.31 70 ARG A C 1
ATOM 570 O O . ARG A 1 70 ? -15.121 9.253 4.412 1.00 80.31 70 ARG A O 1
ATOM 577 N N . HIS A 1 71 ? -16.777 9.544 2.922 1.00 82.06 71 HIS A N 1
ATOM 578 C CA . HIS A 1 71 ? -17.846 9.586 3.919 1.00 82.06 71 HIS A CA 1
ATOM 579 C C . HIS A 1 71 ? -17.981 8.261 4.676 1.00 82.06 71 HIS A C 1
ATOM 581 O O . HIS A 1 71 ? -18.062 8.276 5.905 1.00 82.06 71 HIS A O 1
ATOM 587 N N . LYS A 1 72 ? -17.926 7.124 3.971 1.00 83.69 72 LYS A N 1
ATOM 588 C CA . LYS A 1 72 ? -17.952 5.787 4.583 1.00 83.69 72 LYS A CA 1
ATOM 589 C C . LYS A 1 72 ? -16.765 5.555 5.516 1.00 83.69 72 LYS A C 1
ATOM 591 O O . LYS A 1 72 ? -16.958 5.065 6.619 1.00 83.69 72 LYS A O 1
ATOM 596 N N . LEU A 1 73 ? -15.556 5.943 5.109 1.00 81.69 73 LEU A N 1
ATOM 597 C CA . LEU A 1 73 ? -14.350 5.797 5.928 1.00 81.69 73 LEU A CA 1
ATOM 598 C C . LEU A 1 73 ? -14.371 6.702 7.165 1.00 81.69 73 LEU A C 1
ATOM 600 O O . LEU A 1 73 ? -13.944 6.277 8.231 1.00 81.69 73 LEU A O 1
ATOM 604 N N . LEU A 1 74 ? -14.892 7.929 7.055 1.00 80.06 74 LEU A N 1
ATOM 605 C CA . LEU A 1 74 ? -15.023 8.835 8.202 1.00 80.06 74 LEU A CA 1
ATOM 606 C C . LEU A 1 74 ? -16.069 8.358 9.217 1.00 80.06 74 LEU A C 1
ATOM 608 O O . LEU A 1 74 ? -15.887 8.578 10.414 1.00 80.06 74 LEU A O 1
ATOM 612 N N . GLY A 1 75 ? -17.150 7.736 8.739 1.00 80.25 75 GLY A N 1
ATOM 613 C CA . GLY A 1 75 ? -18.205 7.156 9.571 1.00 80.25 75 GLY A CA 1
ATOM 614 C C . GLY A 1 75 ? -17.942 5.719 10.024 1.00 80.25 75 GLY A C 1
ATOM 615 O O . GLY A 1 75 ? -18.766 5.172 10.750 1.00 80.25 75 GLY A O 1
ATOM 616 N N . TYR A 1 76 ? -16.830 5.112 9.598 1.00 82.94 76 TYR A N 1
ATOM 617 C CA . TYR A 1 76 ? -16.509 3.720 9.895 1.00 82.94 76 TYR A CA 1
ATOM 618 C C . TYR A 1 76 ? -16.285 3.501 11.391 1.00 82.94 76 TYR A C 1
ATOM 620 O O . TYR A 1 76 ? -15.489 4.199 12.028 1.00 82.94 76 TYR A O 1
ATOM 628 N N . ARG A 1 77 ? -16.919 2.453 11.911 1.00 81.56 77 ARG A N 1
ATOM 629 C CA . ARG A 1 77 ? -16.651 1.855 13.216 1.00 81.56 77 ARG A CA 1
ATOM 630 C C . ARG A 1 77 ? -16.229 0.405 13.030 1.00 81.56 77 ARG A C 1
ATOM 632 O O . ARG A 1 77 ? -16.646 -0.267 12.085 1.00 81.56 77 ARG A O 1
ATOM 639 N N . SER A 1 78 ? -15.433 -0.089 13.971 1.00 80.12 78 SER A N 1
ATOM 640 C CA . SER A 1 78 ? -14.969 -1.474 13.978 1.00 80.12 78 SER A CA 1
ATOM 641 C C . SER A 1 78 ? -16.124 -2.458 13.786 1.00 80.12 78 SER A C 1
ATOM 643 O O . SER A 1 78 ? -17.068 -2.508 14.579 1.00 80.12 78 SER A O 1
ATOM 645 N N . GLY A 1 79 ? -16.047 -3.243 12.710 1.00 77.81 79 GLY A N 1
ATOM 646 C CA . GLY A 1 79 ? -17.036 -4.268 12.385 1.00 77.81 79 GLY A CA 1
ATOM 647 C C . GLY A 1 79 ? -18.270 -3.783 11.625 1.00 77.81 79 GLY A C 1
ATOM 648 O O . GLY A 1 79 ? -19.227 -4.557 11.521 1.00 77.81 79 GLY A O 1
ATOM 649 N N . ASP A 1 80 ? -18.272 -2.550 11.103 1.00 81.06 80 ASP A N 1
ATOM 650 C CA . ASP A 1 80 ? -19.313 -2.058 10.185 1.00 81.06 80 ASP A CA 1
ATOM 651 C C . ASP A 1 80 ? -19.265 -2.778 8.819 1.00 81.06 80 ASP A C 1
ATOM 653 O O . ASP A 1 80 ? -20.304 -2.962 8.191 1.00 81.06 80 ASP A O 1
ATOM 657 N N . PHE A 1 81 ? -18.085 -3.237 8.377 1.00 76.44 81 PHE A N 1
ATOM 658 C CA . PHE A 1 81 ? -17.901 -3.999 7.128 1.00 76.44 81 PHE A CA 1
ATOM 659 C C . PHE A 1 81 ? -17.771 -5.512 7.331 1.00 76.44 81 PHE A C 1
ATOM 661 O O . PHE A 1 81 ? -17.385 -6.232 6.411 1.00 76.44 81 PHE A O 1
ATOM 668 N N . TRP A 1 82 ? -18.133 -6.015 8.514 1.00 76.00 82 TRP A N 1
ATOM 669 C CA . TRP A 1 82 ? -18.169 -7.452 8.747 1.00 76.00 82 TRP A CA 1
ATOM 670 C C . TRP A 1 82 ? -19.176 -8.124 7.803 1.00 76.00 82 TRP A C 1
ATOM 672 O O . TRP A 1 82 ? -20.336 -7.718 7.708 1.00 76.00 82 TRP A O 1
ATOM 682 N N . VAL A 1 83 ? -18.729 -9.184 7.131 1.00 75.88 83 VAL A N 1
ATOM 683 C CA . VAL A 1 83 ? -19.556 -10.037 6.275 1.00 75.88 83 VAL A CA 1
ATOM 684 C C . VAL A 1 83 ? -19.465 -11.464 6.825 1.00 75.88 83 VAL A C 1
ATOM 686 O O . VAL A 1 83 ? -18.351 -11.910 7.109 1.00 75.88 83 VAL A O 1
ATOM 689 N N . PRO A 1 84 ? -20.580 -12.210 6.959 1.00 68.69 84 PRO A N 1
ATOM 690 C CA . PRO A 1 84 ? -20.580 -13.600 7.422 1.00 68.69 84 PRO A CA 1
ATOM 691 C C . PRO A 1 84 ? -19.997 -14.537 6.353 1.00 68.69 84 PRO A C 1
ATOM 693 O O . PRO A 1 84 ? -20.699 -15.316 5.709 1.00 68.69 84 PRO A O 1
ATOM 696 N N . ILE A 1 85 ? -18.690 -14.446 6.123 1.00 68.44 85 ILE A N 1
ATOM 697 C CA . ILE A 1 85 ? -17.956 -15.335 5.227 1.00 68.44 85 ILE A CA 1
ATOM 698 C C . ILE A 1 85 ? -17.529 -16.557 6.041 1.00 68.44 85 ILE A C 1
ATOM 700 O O . ILE A 1 85 ? -16.903 -16.432 7.090 1.00 68.44 85 ILE A O 1
ATOM 704 N N . GLY A 1 86 ? -17.878 -17.754 5.566 1.00 70.50 86 GLY A N 1
ATOM 705 C CA . GLY A 1 86 ? -17.498 -19.009 6.225 1.00 70.50 86 GLY A CA 1
ATOM 706 C C . GLY A 1 86 ? -18.353 -19.402 7.435 1.00 70.50 86 GLY A C 1
ATOM 707 O O . GLY A 1 86 ? -17.949 -20.292 8.174 1.00 70.50 86 GLY A O 1
ATOM 708 N N . GLY A 1 87 ? -19.521 -18.776 7.635 1.00 74.56 87 GLY A N 1
ATOM 709 C CA . GLY A 1 87 ? -20.493 -19.175 8.667 1.00 74.56 87 GLY A CA 1
ATOM 710 C C . GLY A 1 87 ? -20.090 -18.846 10.109 1.00 74.56 87 GLY A C 1
ATOM 711 O O . GLY A 1 87 ? -20.696 -19.366 11.039 1.00 74.56 87 GLY A O 1
ATOM 712 N N . ILE A 1 88 ? -19.070 -18.007 10.298 1.00 76.38 88 ILE A N 1
ATOM 713 C CA . ILE A 1 88 ? -18.614 -17.557 11.616 1.00 76.38 88 ILE A CA 1
ATOM 714 C C . ILE A 1 88 ? -19.498 -16.388 12.056 1.00 76.38 88 ILE A C 1
ATOM 716 O O . ILE A 1 88 ? -19.695 -15.450 11.280 1.00 76.38 88 ILE A O 1
ATOM 720 N N . ASN A 1 89 ? -20.022 -16.429 13.281 1.00 80.25 89 ASN A N 1
ATOM 721 C CA . ASN A 1 89 ? -20.837 -15.343 13.824 1.00 80.25 89 ASN A CA 1
ATOM 722 C C . ASN A 1 89 ? -19.968 -14.137 14.195 1.00 80.25 89 ASN A C 1
ATOM 724 O O . ASN A 1 89 ? -18.785 -14.267 14.497 1.00 80.25 89 ASN A O 1
ATOM 728 N N . LYS A 1 90 ? -20.570 -12.943 14.220 1.00 76.25 90 LYS A N 1
ATOM 729 C CA . LYS A 1 90 ? -19.872 -11.707 14.612 1.00 76.25 90 LYS A CA 1
ATOM 730 C C . LYS A 1 90 ? -19.318 -11.773 16.041 1.00 76.25 90 LYS A C 1
ATOM 732 O O . LYS A 1 90 ? -18.285 -11.181 16.315 1.00 76.25 90 LYS A O 1
ATOM 737 N N . GLU A 1 91 ? -20.005 -12.493 16.922 1.00 80.75 91 GLU A N 1
ATOM 738 C CA . GLU A 1 91 ? -19.660 -12.679 18.339 1.00 80.75 91 GLU A CA 1
ATOM 739 C C . GLU A 1 91 ? -18.364 -13.477 18.526 1.00 80.75 91 GLU A C 1
ATOM 741 O O . GLU A 1 91 ? -17.601 -13.219 19.452 1.00 80.75 91 GLU A O 1
ATOM 746 N N . ASP A 1 92 ? -18.099 -14.405 17.604 1.00 78.94 92 ASP A N 1
ATOM 747 C CA . ASP A 1 92 ? -16.930 -15.285 17.619 1.00 78.94 92 ASP A CA 1
ATOM 748 C C . ASP A 1 92 ? -15.719 -14.655 16.901 1.00 78.94 92 ASP A C 1
ATOM 750 O O . ASP A 1 92 ? -14.645 -15.258 16.831 1.00 78.94 92 ASP A O 1
ATOM 754 N N . MET A 1 93 ? -15.885 -13.451 16.337 1.00 74.25 93 MET A N 1
ATOM 755 C CA . MET A 1 93 ? -14.847 -12.737 15.596 1.00 74.25 93 MET A CA 1
ATOM 756 C C . MET A 1 93 ? -14.140 -11.701 16.468 1.00 74.25 93 MET A C 1
ATOM 758 O O . MET A 1 93 ? -14.757 -10.792 17.020 1.00 74.25 93 MET A O 1
ATOM 762 N N . ASP A 1 94 ? -12.812 -11.779 16.494 1.00 76.62 94 ASP A N 1
ATOM 763 C CA . ASP A 1 94 ? -11.952 -10.751 17.076 1.00 76.62 94 ASP A CA 1
ATOM 764 C C . ASP A 1 94 ? -11.808 -9.577 16.093 1.00 76.62 94 ASP A C 1
ATOM 766 O O . ASP A 1 94 ? -10.992 -9.611 15.166 1.00 76.62 94 ASP A O 1
ATOM 770 N N . ILE A 1 95 ? -12.670 -8.567 16.242 1.00 78.25 95 ILE A N 1
ATOM 771 C CA . ILE A 1 95 ? -12.671 -7.370 15.395 1.00 78.25 95 ILE A CA 1
ATOM 772 C C . ILE A 1 95 ? -11.754 -6.317 16.026 1.00 78.25 95 ILE A C 1
ATOM 774 O O . ILE A 1 95 ? -12.071 -5.798 17.102 1.00 78.25 95 ILE A O 1
ATOM 778 N N . PRO A 1 96 ? -10.647 -5.936 15.364 1.00 78.19 96 PRO A N 1
ATOM 779 C CA . PRO A 1 96 ? -9.713 -4.987 15.938 1.00 78.19 96 PRO A CA 1
ATOM 780 C C . PRO A 1 96 ? -10.342 -3.585 16.058 1.00 78.19 96 PRO A C 1
ATOM 782 O O . PRO A 1 96 ? -11.036 -3.118 15.147 1.00 78.19 96 PRO A O 1
ATOM 785 N N . PRO A 1 97 ? -10.052 -2.848 17.147 1.00 78.94 97 PRO A N 1
ATOM 786 C CA . PRO A 1 97 ? -10.459 -1.449 17.272 1.00 78.94 97 PRO A CA 1
ATOM 787 C C . PRO A 1 97 ? -9.737 -0.552 16.254 1.00 78.94 97 PRO A C 1
ATOM 789 O O . PRO A 1 97 ? -10.261 0.484 15.853 1.00 78.94 97 PRO A O 1
ATOM 792 N N . VAL A 1 98 ? -8.529 -0.951 15.833 1.00 81.56 98 VAL A N 1
ATOM 793 C CA . VAL A 1 98 ? -7.726 -0.267 14.817 1.00 81.56 98 VAL A CA 1
ATOM 794 C C . VAL A 1 98 ? -7.208 -1.280 13.797 1.00 81.56 98 VAL A C 1
ATOM 796 O O . VAL A 1 98 ? -6.417 -2.156 14.135 1.00 81.56 98 VAL A O 1
ATOM 799 N N . ASN A 1 99 ? -7.628 -1.123 12.547 1.00 85.69 99 ASN A N 1
ATOM 800 C CA . ASN A 1 99 ? -7.120 -1.826 11.384 1.00 85.69 99 ASN A CA 1
ATOM 801 C C . ASN A 1 99 ? -5.735 -1.301 10.994 1.00 85.69 99 ASN A C 1
ATOM 803 O O . ASN A 1 99 ? -5.557 -0.140 10.618 1.00 85.69 99 ASN A O 1
ATOM 807 N N . THR A 1 100 ? -4.759 -2.195 11.043 1.00 89.44 100 THR A N 1
ATOM 808 C CA . THR A 1 100 ? -3.365 -1.936 10.707 1.00 89.44 100 THR A CA 1
ATOM 809 C C . THR A 1 100 ? -3.083 -2.365 9.273 1.00 89.44 100 THR A C 1
ATOM 811 O O . THR A 1 100 ? -3.162 -3.551 8.937 1.00 89.44 100 THR A O 1
ATOM 814 N N . ILE A 1 101 ? -2.735 -1.396 8.430 1.00 92.38 101 ILE A N 1
ATOM 815 C CA . ILE A 1 101 ? -2.324 -1.597 7.041 1.00 92.38 101 ILE A CA 1
ATOM 816 C C . ILE A 1 101 ? -0.813 -1.400 6.964 1.00 92.38 101 ILE A C 1
ATOM 818 O O . ILE A 1 101 ? -0.317 -0.324 7.273 1.00 92.38 101 ILE A O 1
ATOM 822 N N . LEU A 1 102 ? -0.074 -2.407 6.520 1.00 94.19 102 LEU A N 1
ATOM 823 C CA . LEU A 1 102 ? 1.370 -2.320 6.324 1.00 94.19 102 LEU A CA 1
ATOM 824 C C . LEU A 1 102 ? 1.690 -2.141 4.836 1.00 94.19 102 LEU A C 1
ATOM 826 O O . LEU A 1 102 ? 1.298 -2.970 4.010 1.00 94.19 102 LEU A O 1
ATOM 830 N N . LEU A 1 103 ? 2.412 -1.077 4.484 1.00 94.62 103 LEU A N 1
ATOM 831 C CA . LEU A 1 103 ? 2.929 -0.888 3.130 1.00 94.62 103 LEU A CA 1
ATOM 832 C C . LEU A 1 103 ? 4.306 -1.528 3.020 1.00 94.62 103 LEU A C 1
ATOM 834 O O . LEU A 1 103 ? 5.212 -1.159 3.758 1.00 94.62 103 LEU A O 1
ATOM 838 N N . VAL A 1 104 ? 4.483 -2.434 2.059 1.00 93.75 104 VAL A N 1
ATOM 839 C CA . VAL A 1 104 ? 5.768 -3.095 1.794 1.00 93.75 104 VAL A CA 1
ATOM 840 C C . VAL A 1 104 ? 6.137 -3.010 0.326 1.00 93.75 104 VAL A C 1
ATOM 842 O O . VAL A 1 104 ? 5.282 -2.902 -0.548 1.00 93.75 104 VAL A O 1
ATOM 845 N N . GLY A 1 105 ? 7.430 -3.044 0.028 1.00 92.88 105 GLY A N 1
ATOM 846 C CA . GLY A 1 105 ? 7.915 -2.911 -1.340 1.00 92.88 105 GLY A CA 1
ATOM 847 C C . GLY A 1 105 ? 9.372 -2.494 -1.381 1.00 92.88 105 GLY A C 1
ATOM 848 O O . GLY A 1 105 ? 9.919 -1.984 -0.401 1.00 92.88 105 GLY A O 1
ATOM 849 N N . PHE A 1 106 ? 10.006 -2.674 -2.532 1.00 92.00 106 PHE A N 1
ATOM 850 C CA . PHE A 1 106 ? 11.422 -2.364 -2.713 1.00 92.00 106 PHE A CA 1
ATOM 851 C C . PHE A 1 106 ? 11.706 -0.862 -2.594 1.00 92.00 106 PHE A C 1
ATOM 853 O O . PHE A 1 106 ? 10.804 -0.016 -2.573 1.00 92.00 106 PHE A O 1
ATOM 860 N N . SER A 1 107 ? 12.974 -0.515 -2.426 1.00 89.56 107 SER A N 1
ATOM 861 C CA . SER A 1 107 ? 13.433 0.875 -2.383 1.00 89.56 107 SER A CA 1
ATOM 862 C C . SER A 1 107 ? 13.006 1.608 -3.655 1.00 89.56 107 SER A C 1
ATOM 864 O O . SER A 1 107 ? 13.101 1.046 -4.736 1.00 89.56 107 SER A O 1
ATOM 866 N N . GLY A 1 108 ? 12.482 2.831 -3.535 1.00 85.75 108 GLY A N 1
ATOM 867 C CA . GLY A 1 108 ? 11.987 3.582 -4.699 1.00 85.75 108 GLY A CA 1
ATOM 868 C C . GLY A 1 108 ? 10.648 3.097 -5.281 1.00 85.75 108 GLY A C 1
ATOM 869 O O . GLY A 1 108 ? 10.220 3.596 -6.318 1.00 85.75 108 GLY A O 1
ATOM 870 N N . SER A 1 109 ? 9.945 2.173 -4.610 1.00 90.00 109 SER A N 1
ATOM 871 C CA . SER A 1 109 ? 8.616 1.692 -5.038 1.00 90.00 109 SER A CA 1
ATOM 872 C C . SER A 1 109 ? 7.504 2.747 -4.998 1.00 90.00 109 SER A C 1
ATOM 874 O O . SER A 1 109 ? 6.499 2.582 -5.681 1.00 90.00 109 SER A O 1
ATOM 876 N N . GLY A 1 110 ? 7.664 3.811 -4.202 1.00 89.69 110 GLY A N 1
ATOM 877 C CA . GLY A 1 110 ? 6.654 4.863 -4.037 1.00 89.69 110 GLY A CA 1
ATOM 878 C C . GLY A 1 110 ? 5.697 4.675 -2.852 1.00 89.69 110 GLY A C 1
ATOM 879 O O . GLY A 1 110 ? 4.628 5.274 -2.856 1.00 89.69 110 GLY A O 1
ATOM 880 N N . LYS A 1 111 ? 6.055 3.882 -1.830 1.00 92.12 111 LYS A N 1
ATOM 881 C CA . LYS A 1 111 ? 5.247 3.706 -0.599 1.00 92.12 111 LYS A CA 1
ATOM 882 C C . LYS A 1 111 ? 4.925 5.032 0.098 1.00 92.12 111 LYS A C 1
ATOM 884 O O . LYS A 1 111 ? 3.759 5.384 0.226 1.00 92.12 111 LYS A O 1
ATOM 889 N N . SER A 1 112 ? 5.941 5.821 0.433 1.00 89.00 112 SER A N 1
ATOM 890 C CA . SER A 1 112 ? 5.768 7.130 1.077 1.00 89.00 112 SER A CA 1
ATOM 891 C C . SER A 1 112 ? 4.997 8.112 0.185 1.00 89.00 112 SER A C 1
ATOM 893 O O . SER A 1 112 ? 4.192 8.907 0.661 1.00 89.00 112 SER A O 1
ATOM 895 N N . SER A 1 113 ? 5.160 8.018 -1.141 1.00 89.19 113 SER A N 1
ATOM 896 C CA . SER A 1 113 ? 4.355 8.785 -2.102 1.00 89.19 113 SER A CA 1
ATOM 897 C C . SER A 1 113 ? 2.881 8.365 -2.089 1.00 89.19 113 SER A C 1
ATOM 899 O O . SER A 1 113 ? 2.009 9.225 -2.180 1.00 89.19 113 SER A O 1
ATOM 901 N N . LEU A 1 114 ? 2.590 7.068 -1.935 1.00 90.94 114 LEU A N 1
ATOM 902 C CA . LEU A 1 114 ? 1.231 6.560 -1.756 1.00 90.94 114 LEU A CA 1
ATOM 903 C C . LEU A 1 114 ? 0.618 7.074 -0.447 1.00 90.94 114 LEU A C 1
ATOM 905 O O . LEU A 1 114 ? -0.545 7.461 -0.446 1.00 90.94 114 LEU A O 1
ATOM 909 N N . ILE A 1 115 ? 1.392 7.156 0.636 1.00 89.12 115 ILE A N 1
ATOM 910 C CA . ILE A 1 115 ? 0.939 7.751 1.905 1.00 89.12 115 ILE A CA 1
ATOM 911 C C . ILE A 1 115 ? 0.616 9.232 1.732 1.00 89.12 115 ILE A C 1
ATOM 913 O O . ILE A 1 115 ? -0.440 9.689 2.163 1.00 89.12 115 ILE A O 1
ATOM 917 N N . ASN A 1 116 ? 1.479 9.980 1.047 1.00 87.44 116 ASN A N 1
ATOM 918 C CA . ASN A 1 116 ? 1.223 11.386 0.741 1.00 87.44 116 ASN A CA 1
ATOM 919 C C . ASN A 1 116 ? -0.050 11.557 -0.092 1.00 87.44 116 ASN A C 1
ATOM 921 O O . ASN A 1 116 ? -0.878 12.405 0.231 1.00 87.44 116 ASN A O 1
ATOM 925 N N . LEU A 1 117 ? -0.258 10.700 -1.095 1.00 86.88 117 LEU A N 1
ATOM 926 C CA . LEU A 1 117 ? -1.492 10.676 -1.878 1.00 86.88 117 LEU A CA 1
ATOM 927 C C . LEU A 1 117 ? -2.713 10.360 -1.002 1.00 86.88 117 LEU A C 1
ATOM 929 O O . LEU A 1 117 ? -3.738 11.031 -1.109 1.00 86.88 117 LEU A O 1
ATOM 933 N N . MET A 1 118 ? -2.600 9.374 -0.110 1.00 85.94 118 MET A N 1
ATOM 934 C CA . MET A 1 118 ? -3.642 9.035 0.855 1.00 85.94 118 MET A CA 1
ATOM 935 C C . MET A 1 118 ? -3.973 10.233 1.754 1.00 85.94 118 MET A C 1
ATOM 937 O O . MET A 1 118 ? -5.150 10.535 1.935 1.00 85.94 118 MET A O 1
ATOM 941 N N . TYR A 1 119 ? -2.978 10.971 2.253 1.00 83.81 119 TYR A N 1
ATOM 942 C CA . TYR A 1 119 ? -3.216 12.203 3.006 1.00 83.81 119 TYR A CA 1
ATOM 943 C C . TYR A 1 119 ? -3.879 13.297 2.167 1.00 83.81 119 TYR A C 1
ATOM 945 O O . TYR A 1 119 ? -4.789 13.953 2.665 1.00 83.81 119 TYR A O 1
ATOM 953 N N . SER A 1 120 ? -3.467 13.498 0.914 1.00 80.69 120 SER A N 1
ATOM 954 C CA . SER A 1 120 ? -4.078 14.502 0.033 1.00 80.69 120 SER A CA 1
ATOM 955 C C . SER A 1 120 ? -5.543 14.193 -0.281 1.00 80.69 120 SER A C 1
ATOM 957 O O . SER A 1 120 ? -6.358 15.105 -0.382 1.00 80.69 120 SER A O 1
ATOM 959 N N . ILE A 1 121 ? -5.886 12.911 -0.416 1.00 79.38 121 ILE A N 1
ATOM 960 C CA . ILE A 1 121 ? -7.239 12.462 -0.760 1.00 79.38 121 ILE A CA 1
ATOM 961 C C . ILE A 1 121 ? -8.146 12.390 0.475 1.00 79.38 121 ILE A C 1
ATOM 963 O O . ILE A 1 121 ? -9.283 12.867 0.458 1.00 79.38 121 ILE A O 1
ATOM 967 N N . LEU A 1 122 ? -7.667 11.762 1.549 1.00 77.81 122 LEU A N 1
ATOM 968 C CA . LEU A 1 122 ? -8.473 11.417 2.721 1.00 77.81 122 LEU A CA 1
ATOM 969 C C . LEU A 1 122 ? -8.335 12.445 3.850 1.00 77.81 122 LEU A C 1
ATOM 971 O O . LEU A 1 122 ? -9.288 12.672 4.603 1.00 77.81 122 LEU A O 1
ATOM 975 N N . GLY A 1 123 ? -7.190 13.119 3.944 1.00 69.25 123 GLY A N 1
ATOM 976 C CA . GLY A 1 123 ? -6.897 14.095 4.988 1.00 69.25 123 GLY A CA 1
ATOM 977 C C . GLY A 1 123 ? -7.793 15.331 4.910 1.00 69.25 123 GLY A C 1
ATOM 978 O O . GLY A 1 123 ? -8.091 15.850 3.834 1.00 69.25 123 GLY A O 1
ATOM 979 N N . ARG A 1 124 ? -8.262 15.805 6.071 1.00 64.12 124 ARG A N 1
ATOM 980 C CA . ARG A 1 124 ? -8.996 17.078 6.186 1.00 64.12 124 ARG A CA 1
ATOM 981 C C . ARG A 1 124 ? -8.120 18.250 5.732 1.00 64.12 124 ARG A C 1
ATOM 983 O O . ARG A 1 124 ? -6.906 18.207 5.915 1.00 64.12 124 ARG A O 1
ATOM 990 N N . SER A 1 125 ? -8.752 19.311 5.232 1.00 54.03 125 SER A N 1
ATOM 991 C CA . SER A 1 125 ? -8.104 20.591 4.928 1.00 54.03 125 SER A CA 1
ATOM 992 C C . SER A 1 125 ? -7.256 21.061 6.121 1.00 54.03 125 SER A C 1
ATOM 994 O O . SER A 1 125 ? -7.770 21.185 7.232 1.00 54.03 125 SER A O 1
ATOM 996 N N . GLY A 1 126 ? -5.954 21.263 5.913 1.00 59.16 126 GLY A N 1
ATOM 997 C CA . GLY A 1 126 ? -4.989 21.605 6.963 1.00 59.16 126 GLY A CA 1
ATOM 998 C C . GLY A 1 126 ? -3.575 21.121 6.629 1.00 59.16 126 GLY A C 1
ATOM 999 O O . GLY A 1 126 ? -3.319 20.657 5.520 1.00 59.16 126 GLY A O 1
ATOM 1000 N N . LEU A 1 127 ? -2.651 21.212 7.591 1.00 56.91 127 LEU A N 1
ATOM 1001 C CA . LEU A 1 127 ? -1.274 20.735 7.421 1.00 56.91 127 LEU A CA 1
ATOM 1002 C C . LEU A 1 127 ? -1.261 19.218 7.169 1.00 56.91 127 LEU A C 1
ATOM 1004 O O . LEU A 1 127 ? -1.667 18.427 8.034 1.00 56.91 127 LEU A O 1
ATOM 1008 N N . ILE A 1 128 ? -0.805 18.825 5.980 1.00 61.03 128 ILE A N 1
ATOM 1009 C CA . ILE A 1 128 ? -0.526 17.438 5.606 1.00 61.03 128 ILE A CA 1
ATOM 1010 C C . ILE A 1 128 ? 0.896 17.119 6.087 1.00 61.03 128 ILE A C 1
ATOM 1012 O O . ILE A 1 128 ? 1.831 17.808 5.676 1.00 61.03 128 ILE A O 1
ATOM 1016 N N . PRO A 1 129 ? 1.093 16.118 6.963 1.00 63.22 129 PRO A N 1
ATOM 1017 C CA . PRO A 1 129 ? 2.421 15.684 7.342 1.00 63.22 129 PRO A CA 1
ATOM 1018 C C . PRO A 1 129 ? 2.922 14.828 6.182 1.00 63.22 129 PRO A C 1
ATOM 1020 O O . PRO A 1 129 ? 2.495 13.686 6.021 1.00 63.22 129 PRO A O 1
ATOM 1023 N N . PHE A 1 130 ? 3.741 15.411 5.311 1.00 65.62 130 PHE A N 1
ATOM 1024 C CA . PHE A 1 130 ? 4.289 14.665 4.189 1.00 65.62 130 PHE A CA 1
ATOM 1025 C C . PHE A 1 130 ? 5.296 13.639 4.711 1.00 65.62 130 PHE A C 1
ATOM 1027 O O . PHE A 1 130 ? 6.287 14.000 5.345 1.00 65.62 130 PHE A O 1
ATOM 1034 N N . ALA A 1 131 ? 5.032 12.365 4.431 1.00 69.19 131 ALA A N 1
ATOM 1035 C CA . ALA A 1 131 ? 5.996 11.292 4.587 1.00 69.19 131 ALA A CA 1
ATOM 1036 C C . ALA A 1 131 ? 7.218 11.591 3.710 1.00 69.19 131 ALA A C 1
ATOM 1038 O O . ALA A 1 131 ? 7.088 12.097 2.584 1.00 69.19 131 ALA A O 1
ATOM 1039 N N . GLN A 1 132 ? 8.406 11.285 4.228 1.00 68.56 132 GLN A N 1
ATOM 1040 C CA . GLN A 1 132 ? 9.656 11.551 3.529 1.00 68.56 132 GLN A CA 1
ATOM 1041 C C . GLN A 1 132 ? 9.752 10.687 2.267 1.00 68.56 132 GLN A C 1
ATOM 1043 O O . GLN A 1 132 ? 9.855 9.466 2.328 1.00 68.56 132 GLN A O 1
ATOM 1048 N N . THR A 1 133 ? 9.734 11.321 1.096 1.00 64.25 133 THR A N 1
ATOM 1049 C CA . THR A 1 133 ? 9.933 10.637 -0.186 1.00 64.25 133 THR A CA 1
ATOM 1050 C C . THR A 1 133 ? 11.390 10.711 -0.612 1.00 64.25 133 THR A C 1
ATOM 1052 O O . THR A 1 133 ? 11.998 11.777 -0.561 1.00 64.25 133 THR A O 1
ATOM 1055 N N . SER A 1 134 ? 11.942 9.613 -1.124 1.00 58.19 134 SER A N 1
ATOM 1056 C CA . SER A 1 134 ? 13.267 9.616 -1.746 1.00 58.19 134 SER A CA 1
ATOM 1057 C C . SER A 1 134 ? 13.210 10.305 -3.119 1.00 58.19 134 SER A C 1
ATOM 1059 O O . SER A 1 134 ? 12.904 9.657 -4.121 1.00 58.19 134 SER A O 1
ATOM 1061 N N . SER A 1 135 ? 13.465 11.613 -3.183 1.00 44.47 135 SER A N 1
ATOM 1062 C CA . SER A 1 135 ? 13.558 12.369 -4.439 1.00 44.47 135 SER A CA 1
ATOM 1063 C C . SER A 1 135 ? 15.007 12.732 -4.759 1.00 44.47 135 SER A C 1
ATOM 1065 O O . SER A 1 135 ? 15.602 13.529 -4.042 1.00 44.47 135 SER A O 1
ATOM 1067 N N . GLY A 1 136 ? 15.531 12.215 -5.875 1.00 40.56 136 GLY A N 1
ATOM 1068 C CA . GLY A 1 136 ? 16.806 12.651 -6.454 1.00 40.56 136 GLY A CA 1
ATOM 1069 C C . GLY A 1 136 ? 18.057 12.199 -5.688 1.00 40.56 136 GLY A C 1
ATOM 1070 O O . GLY A 1 136 ? 18.036 11.995 -4.484 1.00 40.56 136 GLY A O 1
ATOM 1071 N N . SER A 1 137 ? 19.137 11.987 -6.444 1.00 37.66 137 SER A N 1
ATOM 1072 C CA . SER A 1 137 ? 20.517 11.706 -6.016 1.00 37.66 137 SER A CA 1
ATOM 1073 C C . SER A 1 137 ? 20.834 11.994 -4.536 1.00 37.66 137 SER A C 1
ATOM 1075 O O . SER A 1 137 ? 20.846 13.149 -4.128 1.00 37.66 137 SER A O 1
ATOM 1077 N N . CYS A 1 138 ? 21.229 10.948 -3.803 1.00 38.94 138 CYS A N 1
ATOM 1078 C CA . CYS A 1 138 ? 21.705 10.959 -2.415 1.00 38.94 138 CYS A CA 1
ATOM 1079 C C . CYS A 1 138 ? 20.642 11.135 -1.321 1.00 38.94 138 CYS A C 1
ATOM 1081 O O . CYS A 1 138 ? 20.386 12.231 -0.843 1.00 38.94 138 CYS A O 1
ATOM 1083 N N . SER A 1 139 ? 20.269 10.015 -0.710 1.00 38.69 139 SER A N 1
ATOM 1084 C CA . SER A 1 139 ? 20.714 9.794 0.665 1.00 38.69 139 SER A CA 1
ATOM 1085 C C . SER A 1 139 ? 20.796 8.288 0.922 1.00 38.69 139 SER A C 1
ATOM 1087 O O . SER A 1 139 ? 19.891 7.526 0.594 1.00 38.69 139 SER A O 1
ATOM 1089 N N . ASN A 1 140 ? 21.874 7.832 1.557 1.00 43.53 140 ASN A N 1
ATOM 1090 C CA . ASN A 1 140 ? 21.921 6.505 2.181 1.00 43.53 140 ASN A CA 1
ATOM 1091 C C . ASN A 1 140 ? 20.982 6.422 3.412 1.00 43.53 140 ASN A C 1
ATOM 1093 O O . ASN A 1 140 ? 21.091 5.505 4.216 1.00 43.53 140 ASN A O 1
ATOM 1097 N N . TYR A 1 141 ? 20.053 7.375 3.543 1.00 46.03 141 TYR A N 1
ATOM 1098 C CA . TYR A 1 141 ? 19.158 7.610 4.663 1.00 46.03 141 TYR A CA 1
ATOM 1099 C C . TYR A 1 141 ? 17.713 7.546 4.160 1.00 46.03 141 TYR A C 1
ATOM 1101 O O . TYR A 1 141 ? 16.946 8.497 4.263 1.00 46.03 141 TYR A O 1
ATOM 1109 N N . THR A 1 142 ? 17.326 6.409 3.580 1.00 55.09 142 THR A N 1
ATOM 1110 C CA . THR A 1 142 ? 15.914 6.011 3.669 1.00 55.09 142 THR A CA 1
ATOM 1111 C C . THR A 1 142 ? 15.611 5.830 5.153 1.00 55.09 142 THR A C 1
ATOM 1113 O O . THR A 1 142 ? 16.436 5.199 5.821 1.00 55.09 142 THR A O 1
ATOM 1116 N N . THR A 1 143 ? 14.491 6.353 5.656 1.00 61.91 143 THR A N 1
ATOM 1117 C CA . THR A 1 143 ? 14.110 6.250 7.072 1.00 61.91 143 THR A CA 1
ATOM 1118 C C . THR A 1 143 ? 14.341 4.821 7.575 1.00 61.91 143 THR A C 1
ATOM 1120 O O . THR A 1 143 ? 13.811 3.848 7.036 1.00 61.91 143 THR A O 1
ATOM 1123 N N . MET A 1 144 ? 15.248 4.673 8.549 1.00 74.56 144 MET A N 1
ATOM 1124 C CA . MET A 1 144 ? 15.544 3.373 9.165 1.00 74.56 144 MET A CA 1
ATOM 1125 C C . MET A 1 144 ? 14.400 2.914 10.064 1.00 74.56 144 MET A C 1
ATOM 1127 O O . MET A 1 144 ? 14.398 1.779 10.513 1.00 74.56 144 MET A O 1
ATOM 1131 N N . TYR A 1 145 ? 13.443 3.796 10.327 1.00 82.56 145 TYR A N 1
ATOM 1132 C CA . TYR A 1 145 ? 12.342 3.584 11.238 1.00 82.56 145 TYR A CA 1
ATOM 1133 C C . TYR A 1 145 ? 11.037 3.435 10.468 1.00 82.56 145 TYR A C 1
ATOM 1135 O O . TYR A 1 145 ? 10.792 4.146 9.494 1.00 82.56 145 TYR A O 1
ATOM 1143 N N . MET A 1 146 ? 10.203 2.513 10.931 1.00 88.50 146 MET A N 1
ATOM 1144 C CA . MET A 1 146 ? 8.841 2.346 10.456 1.00 88.50 146 MET A CA 1
ATOM 1145 C C . MET A 1 146 ? 7.952 3.450 11.031 1.00 88.50 146 MET A C 1
ATOM 1147 O O . MET A 1 146 ? 7.892 3.644 12.248 1.00 88.50 146 MET A O 1
ATOM 1151 N N . GLU A 1 147 ? 7.231 4.157 10.169 1.00 88.56 147 GLU A N 1
ATOM 1152 C CA . GLU A 1 147 ? 6.382 5.279 10.576 1.00 88.56 147 GLU A CA 1
ATOM 1153 C C . GLU A 1 147 ? 4.900 4.896 10.549 1.00 88.56 147 GLU A C 1
ATOM 1155 O O . GLU A 1 147 ? 4.449 4.171 9.668 1.00 88.56 147 GLU A O 1
ATOM 1160 N N . GLU A 1 148 ? 4.134 5.368 11.538 1.00 88.88 148 GLU A N 1
ATOM 1161 C CA . GLU A 1 148 ? 2.698 5.112 11.664 1.00 88.88 148 GLU A CA 1
ATOM 1162 C C . GLU A 1 148 ? 1.959 6.362 11.194 1.00 88.88 148 GLU A C 1
ATOM 1164 O O . GLU A 1 148 ? 2.133 7.450 11.744 1.00 88.88 148 GLU A O 1
ATOM 1169 N N . HIS A 1 149 ? 1.094 6.196 10.204 1.00 87.19 149 HIS A N 1
ATOM 1170 C CA . HIS A 1 149 ? 0.338 7.271 9.589 1.00 87.19 149 HIS A CA 1
ATOM 1171 C C . HIS A 1 149 ? -1.151 7.078 9.854 1.00 87.19 149 HIS A C 1
ATOM 1173 O O . HIS A 1 149 ? -1.811 6.206 9.284 1.00 87.19 149 HIS A O 1
ATOM 1179 N N . ASN A 1 150 ? -1.714 7.942 10.699 1.00 82.88 150 ASN A N 1
ATOM 1180 C CA . ASN A 1 150 ? -3.162 8.065 10.837 1.00 82.88 150 ASN A CA 1
ATOM 1181 C C . ASN A 1 150 ? -3.698 8.994 9.740 1.00 82.88 150 ASN A C 1
ATOM 1183 O O . ASN A 1 150 ? -3.829 10.208 9.922 1.00 82.88 150 ASN A O 1
ATOM 1187 N N . VAL A 1 151 ? -3.958 8.407 8.575 1.00 78.06 151 VAL A N 1
ATOM 1188 C CA . VAL A 1 151 ? -4.403 9.121 7.373 1.00 78.06 151 VAL A CA 1
ATOM 1189 C C . VAL A 1 151 ? -5.801 9.729 7.548 1.00 78.06 151 VAL A C 1
ATOM 1191 O O . VAL A 1 151 ? -6.042 10.857 7.117 1.00 78.06 151 VAL A O 1
ATOM 1194 N N . LEU A 1 152 ? -6.721 9.011 8.200 1.00 74.56 152 LEU A N 1
ATOM 1195 C CA . LEU A 1 152 ? -8.122 9.433 8.338 1.00 74.56 152 LEU A CA 1
ATOM 1196 C C . LEU A 1 152 ? -8.345 10.448 9.468 1.00 74.56 152 LEU A C 1
ATOM 1198 O O . LEU A 1 152 ? -9.361 11.144 9.462 1.00 74.56 152 LEU A O 1
ATOM 1202 N N . ARG A 1 153 ? -7.403 10.568 10.419 1.00 67.38 153 ARG A N 1
ATOM 1203 C CA . ARG A 1 153 ? -7.452 11.514 11.554 1.00 67.38 153 ARG A CA 1
ATOM 1204 C C . ARG A 1 153 ? -8.795 11.500 12.299 1.00 67.38 153 ARG A C 1
ATOM 1206 O O . ARG A 1 153 ? -9.281 12.540 12.749 1.00 67.38 153 ARG A O 1
ATOM 1213 N N . SER A 1 154 ? -9.413 10.328 12.411 1.00 66.12 154 SER A N 1
ATOM 1214 C CA . SER A 1 154 ? -10.636 10.130 13.184 1.00 66.12 154 SER A CA 1
ATOM 1215 C C . SER A 1 154 ? -10.290 9.494 14.521 1.00 66.12 154 SER A C 1
ATOM 1217 O O . SER A 1 154 ? -9.444 8.607 14.588 1.00 66.12 154 SER A O 1
ATOM 1219 N N . MET A 1 155 ? -10.973 9.923 15.582 1.00 58.69 155 MET A N 1
ATOM 1220 C CA . MET A 1 155 ? -10.920 9.235 16.877 1.00 58.69 155 MET A CA 1
ATOM 1221 C C . MET A 1 155 ? -11.799 7.973 16.892 1.00 58.69 155 MET A C 1
ATOM 1223 O O . MET A 1 155 ? -11.715 7.194 17.832 1.00 58.69 155 MET A O 1
ATOM 1227 N N . GLN A 1 156 ? -12.654 7.796 15.875 1.00 60.88 156 GLN A N 1
ATOM 1228 C CA . GLN A 1 156 ? -13.627 6.702 15.774 1.00 60.88 156 GLN A CA 1
ATOM 1229 C C . GLN A 1 156 ? -13.246 5.672 14.701 1.00 60.88 156 GLN A C 1
ATOM 1231 O O . GLN A 1 156 ? -13.438 4.480 14.915 1.00 60.88 156 GLN A O 1
ATOM 1236 N N . SER A 1 157 ? -12.675 6.115 13.571 1.00 63.00 157 SER A N 1
ATOM 1237 C CA . SER A 1 157 ? -12.237 5.218 12.495 1.00 63.00 157 SER A CA 1
ATOM 1238 C C . SER A 1 157 ? -10.785 4.800 12.730 1.00 63.00 157 SER A C 1
ATOM 1240 O O . SER A 1 157 ? -9.848 5.536 12.406 1.00 63.00 157 SER A O 1
ATOM 1242 N N . GLY A 1 158 ? -10.587 3.632 13.330 1.00 71.00 158 GLY A N 1
ATOM 1243 C CA . GLY A 1 158 ? -9.259 3.109 13.617 1.00 71.00 158 GLY A CA 1
ATOM 1244 C C . GLY A 1 158 ? -8.590 2.546 12.366 1.00 71.00 158 GLY A C 1
ATOM 1245 O O . GLY A 1 158 ? -8.628 1.346 12.164 1.00 71.00 158 GLY A O 1
ATOM 1246 N N . PHE A 1 159 ? -7.956 3.373 11.536 1.00 83.00 159 PHE A N 1
ATOM 1247 C CA . PHE A 1 159 ? -7.006 2.887 10.528 1.00 83.00 159 PHE A CA 1
ATOM 1248 C C . PHE A 1 159 ? -5.642 3.522 10.756 1.00 83.00 159 PHE A C 1
ATOM 1250 O O . PHE A 1 159 ? -5.530 4.747 10.853 1.00 83.00 159 PHE A O 1
ATOM 1257 N N . CYS A 1 160 ? -4.605 2.696 10.786 1.00 87.00 160 CYS A N 1
ATOM 1258 C CA . CYS A 1 160 ? -3.223 3.148 10.743 1.00 87.00 160 CYS A CA 1
ATOM 1259 C C . CYS A 1 160 ? -2.510 2.504 9.557 1.00 87.00 160 CYS A C 1
ATOM 1261 O O . CYS A 1 160 ? -2.669 1.316 9.276 1.00 87.00 160 CYS A O 1
ATOM 1263 N N . VAL A 1 161 ? -1.746 3.321 8.838 1.00 91.31 161 VAL A N 1
ATOM 1264 C CA . VAL A 1 161 ? -0.933 2.884 7.707 1.00 91.31 161 VAL A CA 1
ATOM 1265 C C . VAL A 1 161 ? 0.524 2.951 8.131 1.00 91.31 161 VAL A C 1
ATOM 1267 O O . VAL A 1 161 ? 0.988 4.012 8.531 1.00 91.31 161 VAL A O 1
ATOM 1270 N N . TYR A 1 162 ? 1.240 1.839 8.058 1.00 92.25 162 TYR A N 1
ATOM 1271 C CA . TYR A 1 162 ? 2.660 1.781 8.376 1.00 92.25 162 TYR A CA 1
ATOM 1272 C C . TYR A 1 162 ? 3.495 1.894 7.104 1.00 92.25 162 TYR A C 1
ATOM 1274 O O . TYR A 1 162 ? 3.330 1.083 6.187 1.00 92.25 162 TYR A O 1
ATOM 1282 N N . ASP A 1 163 ? 4.387 2.885 7.054 1.00 92.38 163 ASP A N 1
ATOM 1283 C CA . ASP A 1 163 ? 5.404 2.993 6.006 1.00 92.38 163 ASP A CA 1
ATOM 1284 C C . ASP A 1 163 ? 6.617 2.158 6.400 1.00 92.38 163 ASP A C 1
ATOM 1286 O O . ASP A 1 163 ? 7.352 2.511 7.327 1.00 92.38 163 ASP A O 1
ATOM 1290 N N . SER A 1 164 ? 6.825 1.029 5.723 1.00 91.75 164 SER A N 1
ATOM 1291 C CA . SER A 1 164 ? 8.037 0.246 5.927 1.00 91.75 164 SER A CA 1
ATOM 1292 C C . SER A 1 164 ? 9.208 0.871 5.179 1.00 91.75 164 SER A C 1
ATOM 1294 O O . SER A 1 164 ? 9.071 1.454 4.095 1.00 91.75 164 SER A O 1
ATOM 1296 N N . ARG A 1 165 ? 10.421 0.614 5.665 1.00 88.69 165 ARG A N 1
ATOM 1297 C CA . ARG A 1 165 ? 11.606 0.841 4.843 1.00 88.69 165 ARG A CA 1
ATOM 1298 C C . ARG A 1 165 ? 11.525 0.008 3.560 1.00 88.69 165 ARG A C 1
ATOM 1300 O O . ARG A 1 165 ? 10.956 -1.083 3.525 1.00 88.69 165 ARG A O 1
ATOM 1307 N N . GLY A 1 166 ? 12.084 0.535 2.470 1.00 89.06 166 GLY A N 1
ATOM 1308 C CA . GLY A 1 166 ? 12.164 -0.203 1.213 1.00 89.06 166 GLY A CA 1
ATOM 1309 C C . GLY A 1 166 ? 13.086 -1.418 1.303 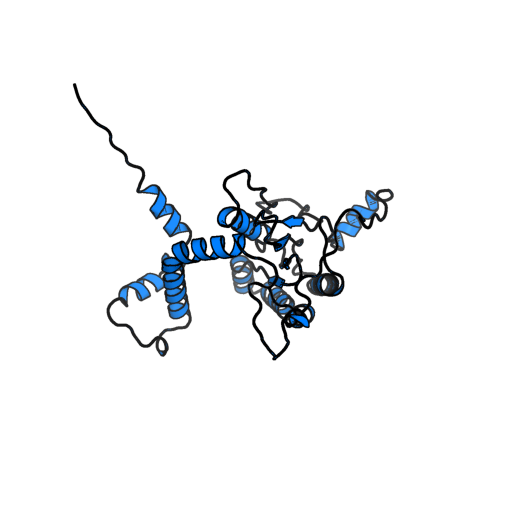1.00 89.06 166 GLY A C 1
ATOM 1310 O O . GLY A 1 166 ? 14.169 -1.324 1.875 1.00 89.06 166 GLY A O 1
ATOM 1311 N N . PHE A 1 167 ? 12.704 -2.529 0.682 1.00 90.88 167 PHE A N 1
ATOM 1312 C CA . PHE A 1 167 ? 13.588 -3.688 0.533 1.00 90.88 167 PHE A CA 1
ATOM 1313 C C . PHE A 1 167 ? 14.662 -3.471 -0.544 1.00 90.88 167 PHE A C 1
ATOM 1315 O O . PHE A 1 167 ? 14.590 -2.531 -1.344 1.00 90.88 167 PHE A O 1
ATOM 1322 N N . ASP A 1 168 ? 15.670 -4.337 -0.561 1.00 88.38 168 ASP A N 1
ATOM 1323 C CA . ASP A 1 168 ? 16.729 -4.368 -1.573 1.00 88.38 168 ASP A CA 1
ATOM 1324 C C . ASP A 1 168 ? 16.548 -5.600 -2.472 1.00 88.38 168 ASP A C 1
ATOM 1326 O O . ASP A 1 168 ? 16.395 -6.718 -1.976 1.00 88.38 168 ASP A O 1
ATOM 1330 N N . TYR A 1 169 ? 16.586 -5.405 -3.793 1.00 87.44 169 TYR A N 1
ATOM 1331 C CA . TYR A 1 169 ? 16.487 -6.487 -4.776 1.00 87.44 169 TYR A CA 1
ATOM 1332 C C . TYR A 1 169 ? 17.613 -7.521 -4.633 1.00 87.44 169 TYR A C 1
ATOM 1334 O O . TYR A 1 169 ? 17.426 -8.686 -4.980 1.00 87.44 169 TYR A O 1
ATOM 1342 N N . GLY A 1 170 ? 18.774 -7.126 -4.100 1.00 84.50 170 GLY A N 1
ATOM 1343 C CA . GLY A 1 170 ? 19.879 -8.045 -3.818 1.00 84.50 170 GLY A CA 1
ATOM 1344 C C . GLY A 1 170 ? 19.661 -8.946 -2.596 1.00 84.50 170 GLY A C 1
ATOM 1345 O O . GLY A 1 170 ? 20.441 -9.872 -2.384 1.00 84.50 170 GLY A O 1
ATOM 1346 N N . ARG A 1 171 ? 18.635 -8.676 -1.777 1.00 84.94 171 ARG A N 1
ATOM 1347 C CA . ARG A 1 171 ? 18.439 -9.283 -0.447 1.00 84.94 171 ARG A CA 1
ATOM 1348 C C . ARG A 1 171 ? 16.989 -9.689 -0.196 1.00 84.94 171 ARG A C 1
ATOM 1350 O O . ARG A 1 171 ? 16.474 -9.562 0.912 1.00 84.94 171 ARG A O 1
ATOM 1357 N N . THR A 1 172 ? 16.323 -10.222 -1.216 1.00 89.38 172 THR A N 1
ATOM 1358 C CA . THR A 1 172 ? 14.910 -10.620 -1.120 1.00 89.38 172 THR A CA 1
ATOM 1359 C C . THR A 1 172 ? 14.645 -11.606 0.020 1.00 89.38 172 THR A C 1
ATOM 1361 O O . THR A 1 172 ? 13.607 -11.516 0.657 1.00 89.38 172 THR A O 1
ATOM 1364 N N . ARG A 1 173 ? 15.578 -12.518 0.335 1.00 89.06 173 ARG A N 1
ATOM 1365 C CA . ARG A 1 173 ? 15.390 -13.478 1.437 1.00 89.06 173 ARG A CA 1
ATOM 1366 C C . ARG A 1 173 ? 15.261 -12.789 2.799 1.00 89.06 173 ARG A C 1
ATOM 1368 O O . ARG A 1 173 ? 14.319 -13.084 3.521 1.00 89.06 173 ARG A O 1
ATOM 1375 N N . GLU A 1 174 ? 16.163 -11.856 3.102 1.00 89.25 174 GLU A N 1
ATOM 1376 C CA . GLU A 1 174 ? 16.140 -11.074 4.350 1.00 89.25 174 GLU A CA 1
ATOM 1377 C C . GLU A 1 174 ? 14.824 -10.284 4.453 1.00 89.25 174 GLU A C 1
ATOM 1379 O O . GLU A 1 174 ? 14.159 -10.312 5.483 1.00 89.25 174 GLU A O 1
ATOM 1384 N N . ALA A 1 175 ? 14.381 -9.682 3.344 1.00 89.69 175 ALA A N 1
ATOM 1385 C CA . ALA A 1 175 ? 13.101 -8.976 3.275 1.00 89.69 175 ALA A CA 1
ATOM 1386 C C . ALA A 1 175 ? 11.883 -9.876 3.560 1.00 89.69 175 ALA A C 1
ATOM 1388 O O . ALA A 1 175 ? 10.916 -9.444 4.184 1.00 89.69 175 ALA A O 1
ATOM 1389 N N . LEU A 1 176 ? 11.903 -11.130 3.095 1.00 91.94 176 LEU A N 1
ATOM 1390 C CA . LEU A 1 176 ? 10.824 -12.090 3.346 1.00 91.94 176 LEU A CA 1
ATOM 1391 C C . LEU A 1 176 ? 10.802 -12.567 4.804 1.00 91.94 176 LEU A C 1
ATOM 1393 O O . LEU A 1 176 ? 9.719 -12.775 5.352 1.00 91.94 176 LEU A O 1
ATOM 1397 N N . GLU A 1 177 ? 11.972 -12.746 5.417 1.00 91.44 177 GLU A N 1
ATOM 1398 C CA . GLU A 1 177 ? 12.113 -13.096 6.835 1.00 91.44 177 GLU A CA 1
ATOM 1399 C C . GLU A 1 177 ? 11.598 -11.958 7.727 1.00 91.44 177 GLU A C 1
ATOM 1401 O O . GLU A 1 177 ? 10.771 -12.198 8.608 1.00 91.44 177 GLU A O 1
ATOM 1406 N N . GLU A 1 178 ? 11.992 -10.719 7.430 1.00 90.62 178 GLU A N 1
ATOM 1407 C CA . GLU A 1 178 ? 11.533 -9.515 8.131 1.00 90.62 178 GLU A CA 1
ATOM 1408 C C . GLU A 1 178 ? 10.010 -9.342 8.013 1.00 90.62 178 GLU A C 1
ATOM 1410 O O . GLU A 1 178 ? 9.311 -9.222 9.020 1.00 90.62 178 GLU A O 1
ATOM 1415 N N . LEU A 1 179 ? 9.463 -9.461 6.797 1.00 92.50 179 LEU A N 1
ATOM 1416 C CA . LEU A 1 179 ? 8.015 -9.454 6.581 1.00 92.50 179 LEU A CA 1
ATOM 1417 C C . LEU A 1 179 ? 7.310 -10.570 7.362 1.00 92.50 179 LEU A C 1
ATOM 1419 O O . LEU A 1 179 ? 6.219 -10.362 7.890 1.00 92.50 179 LEU A O 1
ATOM 1423 N N . SER A 1 180 ? 7.899 -11.764 7.433 1.00 91.88 180 SER A N 1
ATOM 1424 C CA . SER A 1 180 ? 7.311 -12.863 8.197 1.00 91.88 180 SER A CA 1
ATOM 1425 C C . SER A 1 180 ? 7.256 -12.548 9.690 1.00 91.88 180 SER A C 1
ATOM 1427 O O . SER A 1 180 ? 6.230 -12.842 10.303 1.00 91.88 180 SER A O 1
ATOM 1429 N N . SER A 1 181 ? 8.309 -11.944 10.251 1.00 91.75 181 SER A N 1
ATOM 1430 C CA . SER A 1 181 ? 8.340 -11.505 11.652 1.00 91.75 181 SER A CA 1
ATOM 1431 C C . SER A 1 181 ? 7.269 -10.445 11.917 1.00 91.75 181 SER A C 1
ATOM 1433 O O . SER A 1 181 ? 6.450 -10.627 12.817 1.00 91.75 181 SER A O 1
ATOM 1435 N N . TRP A 1 182 ? 7.145 -9.426 11.057 1.00 92.94 182 TRP A N 1
ATOM 1436 C CA . TRP A 1 182 ? 6.089 -8.406 11.169 1.00 92.94 182 TRP A CA 1
ATOM 1437 C C . TRP A 1 182 ? 4.675 -8.994 11.142 1.00 92.94 182 TRP A C 1
ATOM 1439 O O . TRP A 1 182 ? 3.792 -8.555 11.879 1.00 92.94 182 TRP A O 1
ATOM 1449 N N . MET A 1 183 ? 4.446 -10.017 10.317 1.00 91.69 183 MET A N 1
ATOM 1450 C CA . MET A 1 183 ? 3.146 -10.689 10.240 1.00 91.69 183 MET A CA 1
ATOM 1451 C C . MET A 1 183 ? 2.842 -11.562 11.467 1.00 91.69 183 MET A C 1
ATOM 1453 O O . MET A 1 183 ? 1.667 -11.756 11.786 1.00 91.69 183 MET A O 1
ATOM 1457 N N . SER A 1 184 ? 3.855 -12.119 12.140 1.00 90.38 184 SER A N 1
ATOM 1458 C CA . SER A 1 184 ? 3.660 -12.958 13.332 1.00 90.38 184 SER A CA 1
ATOM 1459 C C . SER A 1 184 ? 3.629 -12.171 14.638 1.00 90.38 184 SER A C 1
ATOM 1461 O O . SER A 1 184 ? 2.799 -12.461 15.499 1.00 90.38 184 SER A O 1
ATOM 1463 N N . GLU A 1 185 ? 4.527 -11.203 14.782 1.00 90.38 185 GLU A N 1
ATOM 1464 C CA . GLU A 1 185 ? 4.783 -10.467 16.024 1.00 90.38 185 GLU A CA 1
ATOM 1465 C C . GLU A 1 185 ? 4.036 -9.128 16.063 1.00 90.38 185 GLU A C 1
ATOM 1467 O O . GLU A 1 185 ? 3.700 -8.635 17.139 1.00 90.38 185 GLU A O 1
ATOM 1472 N N . GLY A 1 186 ? 3.687 -8.587 14.893 1.00 90.75 186 GLY A N 1
ATOM 1473 C CA . GLY A 1 186 ? 3.122 -7.254 14.745 1.00 90.75 186 GLY A CA 1
ATOM 1474 C C . GLY A 1 186 ? 4.183 -6.203 14.429 1.00 90.75 186 GLY A C 1
ATOM 1475 O O . GLY A 1 186 ? 5.358 -6.505 14.226 1.00 90.75 186 GLY A O 1
ATOM 1476 N N . VAL A 1 187 ? 3.730 -4.957 14.350 1.00 92.38 187 VAL A N 1
ATOM 1477 C CA . VAL A 1 187 ? 4.553 -3.781 14.065 1.00 92.38 187 VAL A CA 1
ATOM 1478 C C . VAL A 1 187 ? 4.223 -2.653 15.031 1.00 92.38 187 VAL A C 1
ATOM 1480 O O . VAL A 1 187 ? 3.106 -2.572 15.549 1.00 92.38 187 VAL A O 1
ATOM 1483 N N . HIS A 1 188 ? 5.173 -1.753 15.259 1.00 90.75 188 HIS A N 1
ATOM 1484 C CA . HIS A 1 188 ? 4.939 -0.541 16.039 1.00 90.75 188 HIS A CA 1
ATOM 1485 C C . HIS A 1 188 ? 5.594 0.685 15.405 1.00 90.75 188 HIS A C 1
ATOM 1487 O O . HIS A 1 188 ? 6.466 0.595 14.541 1.00 90.75 188 HIS A O 1
ATOM 1493 N N . HIS A 1 189 ? 5.152 1.866 15.837 1.00 88.56 189 HIS A N 1
ATOM 1494 C CA . HIS A 1 189 ? 5.751 3.115 15.387 1.00 88.56 189 HIS A CA 1
ATOM 1495 C C . HIS A 1 189 ? 7.204 3.218 15.855 1.00 88.56 189 HIS A C 1
ATOM 1497 O O . HIS A 1 189 ? 7.538 2.775 16.956 1.00 88.56 189 HIS A O 1
ATOM 1503 N N . ASN A 1 190 ? 8.048 3.827 15.025 1.00 83.94 190 ASN A N 1
ATOM 1504 C CA . ASN A 1 190 ? 9.473 4.005 15.263 1.00 83.94 190 ASN A CA 1
ATOM 1505 C C . ASN A 1 190 ? 10.221 2.676 15.473 1.00 83.94 190 ASN A C 1
ATOM 1507 O O . ASN A 1 190 ? 11.228 2.621 16.178 1.00 83.94 190 ASN A O 1
ATOM 1511 N N . GLN A 1 191 ? 9.715 1.589 14.880 1.00 86.62 191 GLN A N 1
ATOM 1512 C CA . GLN A 1 191 ? 10.398 0.302 14.861 1.00 86.62 191 GLN A CA 1
ATOM 1513 C C . GLN A 1 191 ? 11.587 0.362 13.906 1.00 86.62 191 GLN A C 1
ATOM 1515 O O . GLN A 1 191 ? 11.447 0.747 12.745 1.00 86.62 191 GLN A O 1
ATOM 1520 N N . LEU A 1 192 ? 12.757 -0.044 14.387 1.00 83.94 192 LEU A N 1
ATOM 1521 C CA . LEU A 1 192 ? 13.974 -0.056 13.591 1.00 83.94 192 LEU A CA 1
ATOM 1522 C C . LEU A 1 192 ? 13.934 -1.188 12.543 1.00 83.94 192 LEU A C 1
ATOM 1524 O O . LEU A 1 192 ? 13.727 -2.351 12.875 1.00 83.94 192 LEU A O 1
ATOM 1528 N N . CYS A 1 193 ? 14.154 -0.825 11.282 1.00 81.81 193 CYS A N 1
ATOM 1529 C CA . CYS A 1 193 ? 14.214 -1.683 10.098 1.00 81.81 193 CYS A CA 1
ATOM 1530 C C . CYS A 1 193 ? 15.644 -1.620 9.525 1.00 81.81 193 CYS A C 1
ATOM 1532 O O . CYS A 1 193 ? 15.967 -0.792 8.654 1.00 81.81 193 CYS A O 1
ATOM 1534 N N . LEU A 1 194 ? 16.536 -2.445 10.080 1.00 70.56 194 LEU A N 1
ATOM 1535 C CA . LEU A 1 194 ? 17.957 -2.459 9.727 1.00 70.56 194 LEU A CA 1
ATOM 1536 C C . LEU A 1 194 ? 18.232 -3.293 8.480 1.00 70.56 194 LEU A C 1
ATOM 1538 O O . LEU A 1 194 ? 17.752 -4.413 8.335 1.00 70.56 194 LEU A O 1
ATOM 1542 N N . ARG A 1 195 ? 19.132 -2.797 7.627 1.00 71.00 195 ARG A N 1
ATOM 1543 C CA . ARG A 1 195 ? 19.845 -3.633 6.658 1.00 71.00 195 ARG A CA 1
ATOM 1544 C C . ARG A 1 195 ? 21.199 -4.015 7.235 1.00 71.00 195 ARG A C 1
ATOM 1546 O O . ARG A 1 195 ? 21.835 -3.224 7.922 1.00 71.00 195 ARG A O 1
ATOM 1553 N N . TYR A 1 196 ? 21.740 -5.156 6.821 1.00 63.72 196 TYR A N 1
ATOM 1554 C CA . TYR A 1 196 ? 23.110 -5.559 7.175 1.00 63.72 196 TYR A CA 1
ATOM 1555 C C . TYR A 1 196 ? 24.179 -4.482 6.881 1.00 63.72 196 TYR A C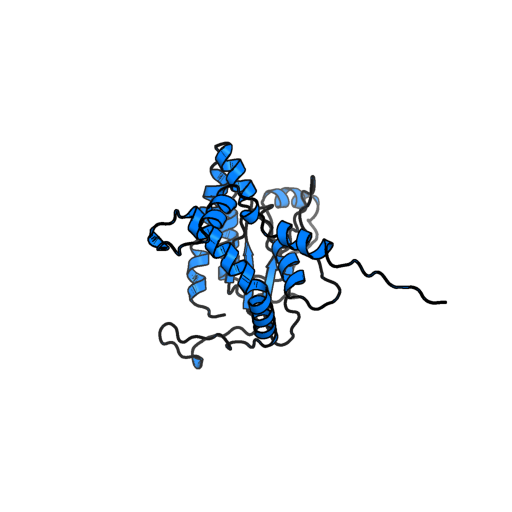 1
ATOM 1557 O O . TYR A 1 196 ? 25.197 -4.406 7.564 1.00 63.72 196 TYR A O 1
ATOM 1565 N N . ARG A 1 197 ? 23.977 -3.648 5.847 1.00 61.50 197 ARG A N 1
ATOM 1566 C CA . ARG A 1 197 ? 24.891 -2.537 5.528 1.00 61.50 197 ARG A CA 1
ATOM 1567 C C . ARG A 1 197 ? 24.864 -1.442 6.600 1.00 61.50 197 ARG A C 1
ATOM 1569 O O . ARG A 1 197 ? 25.906 -0.848 6.848 1.00 61.50 197 ARG A O 1
ATOM 1576 N N . ASP A 1 198 ? 23.718 -1.227 7.237 1.00 64.56 198 ASP A N 1
ATOM 1577 C CA . ASP A 1 198 ? 23.552 -0.259 8.321 1.00 64.56 198 ASP A CA 1
ATOM 1578 C C . ASP A 1 198 ? 24.220 -0.773 9.606 1.00 64.56 198 ASP A C 1
ATOM 1580 O O . ASP A 1 198 ? 24.877 -0.004 10.300 1.00 64.56 198 ASP A O 1
ATOM 1584 N N . CYS A 1 199 ? 24.180 -2.090 9.857 1.00 57.44 199 CYS A N 1
ATOM 1585 C CA . CYS A 1 199 ? 24.880 -2.716 10.987 1.00 57.44 199 CYS A CA 1
ATOM 1586 C C . CYS A 1 199 ? 26.398 -2.468 10.966 1.00 57.44 199 CYS A C 1
ATOM 1588 O O . CYS A 1 199 ? 27.009 -2.383 12.023 1.00 57.44 199 CYS A O 1
ATOM 1590 N N . LYS A 1 200 ? 27.009 -2.329 9.778 1.00 57.62 200 LYS A N 1
ATOM 1591 C CA . LYS A 1 200 ? 28.440 -1.996 9.640 1.00 57.62 200 LYS A CA 1
ATOM 1592 C C . LYS A 1 200 ? 28.762 -0.518 9.875 1.00 57.62 200 LYS A C 1
ATOM 1594 O O . LYS A 1 200 ? 29.912 -0.208 10.148 1.00 57.62 200 LYS A O 1
ATOM 1599 N N . MET A 1 201 ? 27.789 0.383 9.715 1.00 55.16 201 MET A N 1
ATOM 1600 C CA . MET A 1 201 ? 27.950 1.799 10.074 1.00 55.16 201 MET A CA 1
ATOM 1601 C C . MET A 1 201 ? 27.713 2.015 11.570 1.00 55.16 201 MET A C 1
ATOM 1603 O O . MET A 1 201 ? 28.397 2.821 12.182 1.00 55.16 201 MET A O 1
ATOM 1607 N N . MET A 1 202 ? 26.793 1.260 12.176 1.00 54.88 202 MET A N 1
ATOM 1608 C CA . MET A 1 202 ? 26.464 1.400 13.599 1.00 54.88 202 MET A CA 1
ATOM 1609 C C . MET A 1 202 ? 27.522 0.831 14.554 1.00 54.88 202 MET A C 1
ATOM 1611 O O . MET A 1 202 ? 27.542 1.229 15.714 1.00 54.88 202 MET A O 1
ATOM 1615 N N . THR A 1 203 ? 28.424 -0.042 14.088 1.00 51.62 203 THR A N 1
ATOM 1616 C CA . THR A 1 203 ? 29.544 -0.535 14.910 1.00 51.62 203 THR A CA 1
ATOM 1617 C C . THR A 1 203 ? 30.566 0.541 15.288 1.00 51.62 203 THR A C 1
ATOM 1619 O O . THR A 1 203 ? 31.295 0.315 16.244 1.00 51.62 203 THR A O 1
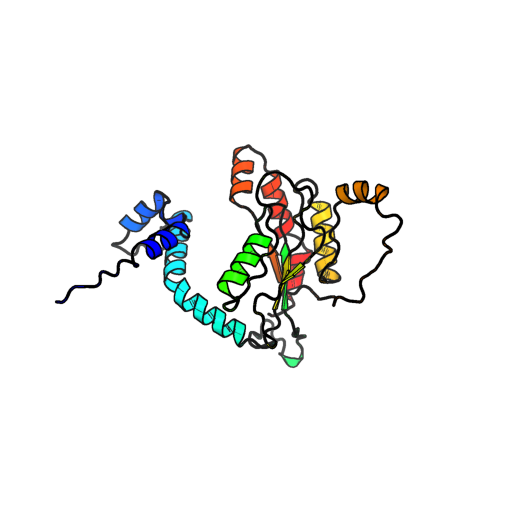ATOM 1622 N N . ASP A 1 204 ? 30.616 1.683 14.589 1.00 50.78 204 ASP A N 1
ATOM 1623 C CA . ASP A 1 204 ? 31.513 2.801 14.945 1.00 50.78 204 ASP A CA 1
ATOM 1624 C C . ASP A 1 204 ? 30.837 3.863 15.840 1.00 50.78 204 ASP A C 1
ATOM 1626 O O . ASP A 1 204 ? 31.528 4.536 16.598 1.00 50.78 204 ASP A O 1
ATOM 1630 N N . ASP A 1 205 ? 29.501 3.994 15.809 1.00 51.53 205 ASP A N 1
ATOM 1631 C CA . ASP A 1 205 ? 28.795 5.149 16.401 1.00 51.53 205 ASP A CA 1
ATOM 1632 C C . ASP A 1 205 ? 27.790 4.810 17.529 1.00 51.53 205 ASP A C 1
ATOM 1634 O O . ASP A 1 205 ? 27.248 5.725 18.151 1.00 51.53 205 ASP A O 1
ATOM 1638 N N . MET A 1 206 ? 27.504 3.532 17.828 1.00 48.75 206 MET A N 1
ATOM 1639 C CA . MET A 1 206 ? 26.435 3.150 18.777 1.00 48.75 206 MET A CA 1
ATOM 1640 C C . MET A 1 206 ? 26.838 2.095 19.822 1.00 48.75 206 MET A C 1
ATOM 1642 O O . MET A 1 206 ? 26.077 1.172 20.099 1.00 48.75 206 MET A O 1
ATOM 1646 N N . GLU A 1 207 ? 27.980 2.255 20.494 1.00 44.72 207 GLU A N 1
ATOM 1647 C CA . GLU A 1 207 ? 28.210 1.531 21.762 1.00 44.72 207 GLU A CA 1
ATOM 1648 C C . GLU A 1 207 ? 27.343 2.053 22.934 1.00 44.72 207 GLU A C 1
ATOM 1650 O O . GLU A 1 207 ? 27.393 1.474 24.013 1.00 44.72 207 GLU A O 1
ATOM 1655 N N . ASN A 1 208 ? 26.525 3.106 22.761 1.00 43.41 208 ASN A N 1
ATOM 1656 C CA . ASN A 1 208 ? 25.847 3.773 23.888 1.00 43.41 208 ASN A CA 1
ATOM 1657 C C . ASN A 1 208 ? 24.361 4.145 23.726 1.00 43.41 208 ASN A C 1
ATOM 1659 O O . ASN A 1 208 ? 23.832 4.779 24.635 1.00 43.41 208 ASN A O 1
ATOM 1663 N N . ASP A 1 209 ? 23.659 3.743 22.661 1.00 42.72 209 ASP A N 1
ATOM 1664 C CA . ASP A 1 209 ? 22.187 3.849 22.645 1.00 42.72 209 ASP A CA 1
ATOM 1665 C C . ASP A 1 209 ? 21.586 2.453 22.789 1.00 42.72 209 ASP A C 1
ATOM 1667 O O . ASP A 1 209 ? 21.249 1.744 21.841 1.00 42.72 209 ASP A O 1
ATOM 1671 N N . ASP A 1 210 ? 21.590 2.057 24.054 1.00 41.00 210 ASP A N 1
ATOM 1672 C CA . ASP A 1 210 ? 20.930 0.915 24.649 1.00 41.00 210 ASP A CA 1
ATOM 1673 C C . ASP A 1 210 ? 19.640 0.532 23.907 1.00 41.00 210 ASP A C 1
ATOM 1675 O O . ASP A 1 210 ? 18.734 1.352 23.763 1.00 41.00 210 ASP A O 1
ATOM 1679 N N . THR A 1 211 ? 19.607 -0.705 23.401 1.00 42.91 211 THR A N 1
ATOM 1680 C CA . THR A 1 211 ? 18.577 -1.762 23.522 1.00 42.91 211 THR A CA 1
ATOM 1681 C C . THR A 1 211 ? 17.199 -1.386 24.096 1.00 42.91 211 THR A C 1
ATOM 1683 O O . THR A 1 211 ? 16.567 -2.140 24.835 1.00 42.91 211 THR A O 1
ATOM 1686 N N . GLY A 1 212 ? 16.673 -0.227 23.736 1.00 40.81 212 GLY A N 1
ATOM 1687 C CA . GLY A 1 212 ? 15.382 0.270 24.149 1.00 40.81 212 GLY A CA 1
ATOM 1688 C C . GLY A 1 212 ? 14.332 -0.277 23.208 1.00 40.81 212 GLY A C 1
ATOM 1689 O O . GLY A 1 212 ? 13.892 0.426 22.302 1.00 40.81 212 GLY A O 1
ATOM 1690 N N . SER A 1 213 ? 13.889 -1.513 23.444 1.00 47.62 213 SER A N 1
ATOM 1691 C CA . SER A 1 213 ? 12.528 -1.914 23.081 1.00 47.62 213 SER A CA 1
ATOM 1692 C C . SER A 1 213 ? 11.599 -0.841 23.645 1.00 47.62 213 SER A C 1
ATOM 1694 O O . SER A 1 213 ? 11.328 -0.812 24.848 1.00 47.62 213 SER A O 1
ATOM 1696 N N . SER A 1 214 ? 11.204 0.120 22.811 1.00 49.62 214 SER A N 1
ATOM 1697 C CA . SER A 1 214 ? 10.546 1.331 23.273 1.00 49.62 214 SER A CA 1
ATOM 1698 C C . SER A 1 214 ? 9.148 0.965 23.756 1.00 49.62 214 SER A C 1
ATOM 1700 O O . SER A 1 214 ? 8.195 0.949 22.979 1.00 49.62 214 SER A O 1
ATOM 1702 N N . SER A 1 215 ? 9.004 0.741 25.061 1.00 53.28 215 SER A N 1
ATOM 1703 C CA . SER A 1 215 ? 7.730 0.541 25.769 1.00 53.28 215 SER A CA 1
ATOM 1704 C C . SER A 1 215 ? 6.723 1.691 25.583 1.00 53.28 215 SER A C 1
ATOM 1706 O O . SER A 1 215 ? 5.612 1.639 26.100 1.00 53.28 215 SER A O 1
ATOM 1708 N N . LYS A 1 216 ? 7.108 2.740 24.844 1.00 74.06 216 LYS A N 1
ATOM 1709 C CA . LYS A 1 216 ? 6.320 3.926 24.508 1.00 74.06 216 LYS A CA 1
ATOM 1710 C C . LYS A 1 216 ? 5.343 3.705 23.348 1.00 74.06 216 LYS A C 1
ATOM 1712 O O . LYS A 1 216 ? 4.360 4.436 23.271 1.00 74.06 216 LYS A O 1
ATOM 1717 N N . PHE A 1 217 ? 5.598 2.749 22.449 1.00 81.00 217 PHE A N 1
ATOM 1718 C CA . PHE A 1 217 ? 4.774 2.540 21.253 1.00 81.00 217 PHE A CA 1
ATOM 1719 C C . PHE A 1 217 ? 4.015 1.215 21.311 1.00 81.00 217 PHE A C 1
ATOM 1721 O O . PHE A 1 217 ? 4.545 0.186 21.719 1.00 81.00 217 PHE A O 1
ATOM 1728 N N . VAL A 1 218 ? 2.746 1.253 20.903 1.00 85.06 218 VAL A N 1
ATOM 1729 C CA . VAL A 1 218 ? 1.858 0.088 20.932 1.00 85.06 218 VAL A CA 1
ATOM 1730 C C . VAL A 1 218 ? 2.199 -0.847 19.775 1.00 85.06 218 VAL A C 1
ATOM 1732 O O . VAL A 1 218 ? 2.141 -0.443 18.613 1.00 85.06 218 VAL A O 1
ATOM 1735 N N . MET A 1 219 ? 2.501 -2.103 20.104 1.00 88.94 219 MET A N 1
ATOM 1736 C CA . MET A 1 219 ? 2.613 -3.194 19.136 1.00 88.94 219 MET A CA 1
ATOM 1737 C C . MET A 1 219 ? 1.230 -3.532 18.576 1.00 88.94 219 MET A C 1
ATOM 1739 O O . MET A 1 219 ? 0.296 -3.797 19.337 1.00 88.94 219 MET A O 1
ATOM 1743 N N . ARG A 1 220 ? 1.089 -3.535 17.249 1.00 88.25 220 ARG A N 1
ATOM 1744 C CA . ARG A 1 220 ? -0.171 -3.819 16.555 1.00 88.25 220 ARG A CA 1
ATOM 1745 C C . ARG A 1 220 ? -0.020 -4.981 15.593 1.00 88.25 220 ARG A C 1
ATOM 1747 O O . ARG A 1 220 ? 0.929 -5.054 14.817 1.00 88.25 220 ARG A O 1
ATOM 1754 N N . ARG A 1 221 ? -1.000 -5.882 15.608 1.00 90.38 221 ARG A N 1
ATOM 1755 C CA . ARG A 1 221 ? -1.097 -6.944 14.606 1.00 90.38 221 ARG A CA 1
ATOM 1756 C C . ARG A 1 221 ? -1.414 -6.345 13.244 1.00 90.38 221 ARG A C 1
ATOM 1758 O O . ARG A 1 221 ? -2.327 -5.538 13.130 1.00 90.38 221 ARG A O 1
ATOM 1765 N N . VAL A 1 222 ? -0.709 -6.801 12.216 1.00 90.88 222 VAL A N 1
ATOM 1766 C CA . VAL A 1 222 ? -0.968 -6.406 10.830 1.00 90.88 222 VAL A CA 1
ATOM 1767 C C . VAL A 1 222 ? -2.237 -7.097 10.329 1.00 90.88 222 VAL A C 1
ATOM 1769 O O . VAL A 1 222 ? -2.311 -8.326 10.308 1.00 90.88 222 VAL A O 1
ATOM 1772 N N . ASN A 1 223 ? -3.232 -6.317 9.904 1.00 87.88 223 ASN A N 1
ATOM 1773 C CA . ASN A 1 223 ? -4.487 -6.839 9.354 1.00 87.88 223 ASN A CA 1
ATOM 1774 C C . ASN A 1 223 ? -4.411 -6.977 7.833 1.00 87.88 223 ASN A C 1
ATOM 1776 O O . ASN A 1 223 ? -4.869 -7.967 7.267 1.00 87.88 223 ASN A O 1
ATOM 1780 N N . CYS A 1 224 ? -3.802 -5.994 7.172 1.00 88.56 224 CYS A N 1
ATOM 1781 C CA . CYS A 1 224 ? -3.690 -5.943 5.724 1.00 88.56 224 CYS A CA 1
ATOM 1782 C C . CYS A 1 224 ? -2.273 -5.548 5.314 1.00 88.56 224 CYS A C 1
ATOM 1784 O O . CYS A 1 224 ? -1.654 -4.691 5.940 1.00 88.56 224 CYS A O 1
ATOM 1786 N N . VAL A 1 225 ? -1.774 -6.150 4.237 1.00 92.62 225 VAL A N 1
ATOM 1787 C CA . VAL A 1 225 ? -0.503 -5.769 3.621 1.00 92.62 225 VAL A CA 1
ATOM 1788 C C . VAL A 1 225 ? -0.768 -5.300 2.204 1.00 92.62 225 VAL A C 1
ATOM 1790 O O . VAL A 1 225 ? -1.413 -6.000 1.423 1.00 92.62 225 VAL A O 1
ATOM 1793 N N . ILE A 1 226 ? -0.228 -4.137 1.858 1.00 93.44 226 ILE A N 1
ATOM 1794 C CA . ILE A 1 226 ? -0.251 -3.609 0.497 1.00 93.44 226 ILE A CA 1
ATOM 1795 C C . ILE A 1 226 ? 1.171 -3.671 -0.050 1.00 93.44 226 ILE A C 1
ATOM 1797 O O . ILE A 1 226 ? 2.079 -3.009 0.453 1.00 93.44 226 ILE A O 1
ATOM 1801 N N . VAL A 1 227 ? 1.356 -4.468 -1.101 1.00 93.50 227 VAL A N 1
ATOM 1802 C CA . VAL A 1 227 ? 2.624 -4.545 -1.829 1.00 93.50 227 VAL A CA 1
ATOM 1803 C C . VAL A 1 227 ? 2.657 -3.441 -2.882 1.00 93.50 227 VAL A C 1
ATOM 1805 O O . VAL A 1 227 ? 1.838 -3.425 -3.800 1.00 93.50 227 VAL A O 1
ATOM 1808 N N . VAL A 1 228 ? 3.614 -2.526 -2.762 1.00 93.94 228 VAL A N 1
ATOM 1809 C CA . VAL A 1 228 ? 3.808 -1.395 -3.673 1.00 93.94 228 VAL A CA 1
ATOM 1810 C C . VAL A 1 228 ? 4.987 -1.686 -4.599 1.00 93.94 228 VAL A C 1
ATOM 1812 O O . VAL A 1 228 ? 6.085 -2.024 -4.150 1.00 93.94 228 VAL A O 1
ATOM 1815 N N . ALA A 1 229 ? 4.765 -1.545 -5.905 1.00 93.19 229 ALA A N 1
ATOM 1816 C CA . ALA A 1 229 ? 5.737 -1.869 -6.943 1.00 93.19 229 ALA A CA 1
ATOM 1817 C C . ALA A 1 229 ? 5.885 -0.717 -7.944 1.00 93.19 229 ALA A C 1
ATOM 1819 O O . ALA A 1 229 ? 4.893 -0.216 -8.477 1.00 93.19 229 ALA A O 1
ATOM 1820 N N . ASN A 1 230 ? 7.128 -0.339 -8.254 1.00 92.00 230 ASN A N 1
ATOM 1821 C CA . ASN A 1 230 ? 7.410 0.633 -9.306 1.00 92.00 230 ASN A CA 1
ATOM 1822 C C . ASN A 1 230 ? 7.456 -0.073 -10.666 1.00 92.00 230 ASN A C 1
ATOM 1824 O O . ASN A 1 230 ? 8.481 -0.605 -11.091 1.00 92.00 230 ASN A O 1
ATOM 1828 N N . MET A 1 231 ? 6.323 -0.070 -11.368 1.00 90.25 231 MET A N 1
ATOM 1829 C CA . MET A 1 231 ? 6.209 -0.724 -12.674 1.00 90.25 231 MET A CA 1
ATOM 1830 C C . MET A 1 231 ? 7.124 -0.115 -13.740 1.00 90.25 231 MET A C 1
ATOM 1832 O O . MET A 1 231 ? 7.547 -0.836 -14.642 1.00 90.25 231 MET A O 1
ATOM 1836 N N . ALA A 1 232 ? 7.448 1.179 -13.651 1.00 89.25 232 ALA A N 1
ATOM 1837 C CA . ALA A 1 232 ? 8.364 1.813 -14.594 1.00 89.25 232 ALA A CA 1
ATOM 1838 C C . ALA A 1 232 ? 9.784 1.259 -14.424 1.00 89.25 232 ALA A C 1
ATOM 1840 O O . ALA A 1 232 ? 10.401 0.863 -15.409 1.00 89.25 232 ALA A O 1
ATOM 1841 N N . GLU A 1 233 ? 10.266 1.155 -13.184 1.00 90.31 233 GLU A N 1
ATOM 1842 C CA . GLU A 1 233 ? 11.564 0.550 -12.866 1.00 90.31 233 GLU A CA 1
ATOM 1843 C C . GLU A 1 233 ? 11.630 -0.912 -13.327 1.00 90.31 233 GLU A C 1
ATOM 1845 O O . GLU A 1 233 ? 12.542 -1.287 -14.065 1.00 90.31 233 GLU A O 1
ATOM 1850 N N . ILE A 1 234 ? 10.622 -1.719 -12.973 1.00 91.81 234 ILE A N 1
ATOM 1851 C CA . ILE A 1 234 ? 10.558 -3.142 -13.343 1.00 91.81 234 ILE A CA 1
ATOM 1852 C C . ILE A 1 234 ? 10.574 -3.307 -14.864 1.00 91.81 234 ILE A C 1
ATOM 1854 O O . ILE A 1 234 ? 11.278 -4.163 -15.395 1.00 91.81 234 ILE A O 1
ATOM 1858 N N . TYR A 1 235 ? 9.814 -2.482 -15.584 1.00 92.12 235 TYR A N 1
ATOM 1859 C CA . TYR A 1 235 ? 9.747 -2.549 -17.038 1.00 92.12 235 TYR A CA 1
ATOM 1860 C C . TYR A 1 235 ? 11.065 -2.147 -17.712 1.00 92.12 235 TYR A C 1
ATOM 1862 O O . TYR A 1 235 ? 11.458 -2.773 -18.698 1.00 92.12 235 TYR A O 1
ATOM 1870 N N . GLN A 1 236 ? 11.761 -1.130 -17.195 1.00 93.31 236 GLN A N 1
ATOM 1871 C CA . GLN A 1 236 ? 13.069 -0.735 -17.724 1.00 93.31 236 GLN A CA 1
ATOM 1872 C C . GLN A 1 236 ? 14.135 -1.801 -17.449 1.00 93.31 236 GLN A C 1
ATOM 1874 O O . GLN A 1 236 ? 14.896 -2.137 -18.355 1.00 93.31 236 GLN A O 1
ATOM 1879 N N . ALA A 1 237 ? 14.143 -2.394 -16.252 1.00 92.75 237 ALA A N 1
ATOM 1880 C CA . ALA A 1 237 ? 15.028 -3.510 -15.922 1.00 92.75 237 ALA A CA 1
ATOM 1881 C C . ALA A 1 237 ? 14.772 -4.722 -16.832 1.00 92.75 237 ALA A C 1
ATOM 1883 O O . ALA A 1 237 ? 15.702 -5.255 -17.435 1.00 92.75 237 ALA A O 1
ATOM 1884 N N . LEU A 1 238 ? 13.498 -5.075 -17.038 1.00 93.94 238 LEU A N 1
ATOM 1885 C CA . LEU A 1 238 ? 13.094 -6.154 -17.939 1.00 93.94 238 LEU A CA 1
ATOM 1886 C C . LEU A 1 238 ? 13.574 -5.912 -19.378 1.00 93.94 238 LEU A C 1
ATOM 1888 O O . LEU A 1 238 ? 14.077 -6.830 -20.021 1.00 93.94 238 LEU A O 1
ATOM 1892 N N . LYS A 1 239 ? 13.460 -4.677 -19.883 1.00 94.81 239 LYS A N 1
ATOM 1893 C CA . LYS A 1 239 ? 13.989 -4.291 -21.203 1.00 94.81 239 LYS A CA 1
ATOM 1894 C C . LYS A 1 239 ? 15.506 -4.410 -21.300 1.00 94.81 239 LYS A C 1
ATOM 1896 O O . LYS A 1 239 ? 16.009 -4.756 -22.364 1.00 94.81 239 LYS A O 1
ATOM 1901 N N . ALA A 1 240 ? 16.213 -4.129 -20.211 1.00 95.56 240 ALA A N 1
ATOM 1902 C CA . ALA A 1 240 ? 17.657 -4.307 -20.110 1.00 95.56 240 ALA A CA 1
ATOM 1903 C C . ALA A 1 240 ? 18.073 -5.782 -19.913 1.00 95.56 240 ALA A C 1
ATOM 1905 O O . ALA A 1 240 ? 19.263 -6.069 -19.820 1.00 95.56 240 ALA A O 1
ATOM 1906 N N . GLY A 1 241 ? 17.116 -6.717 -19.857 1.00 94.12 241 GLY A N 1
ATOM 1907 C CA . GLY A 1 241 ? 17.365 -8.142 -19.630 1.00 94.12 241 GLY A CA 1
ATOM 1908 C C . GLY A 1 241 ? 17.564 -8.521 -18.160 1.00 94.12 241 GLY A C 1
ATOM 1909 O O . GLY A 1 241 ? 17.871 -9.677 -17.873 1.00 94.12 241 GLY A O 1
ATOM 1910 N N . ASP A 1 242 ? 17.375 -7.588 -17.222 1.00 94.00 242 ASP A N 1
ATOM 1911 C CA . ASP A 1 242 ? 17.438 -7.866 -15.790 1.00 94.00 242 ASP A CA 1
ATOM 1912 C C . ASP A 1 242 ? 16.062 -8.288 -15.255 1.00 94.00 242 ASP A C 1
ATOM 1914 O O . ASP A 1 242 ? 15.139 -7.487 -15.097 1.00 94.00 242 ASP A O 1
ATOM 1918 N N . LEU A 1 243 ? 15.932 -9.581 -14.959 1.00 93.38 243 LEU A N 1
ATOM 1919 C CA . LEU A 1 243 ? 14.716 -10.172 -14.400 1.00 93.38 243 LEU A CA 1
ATOM 1920 C C . LEU A 1 243 ? 14.637 -10.066 -12.872 1.00 93.38 243 LEU A C 1
ATOM 1922 O O . LEU A 1 243 ? 13.598 -10.411 -12.303 1.00 93.38 243 LEU A O 1
ATOM 1926 N N . LYS A 1 244 ? 15.697 -9.605 -12.191 1.00 93.00 244 LYS A N 1
ATOM 1927 C CA . LYS A 1 244 ? 15.750 -9.593 -10.721 1.00 93.00 244 LYS A CA 1
ATOM 1928 C C . LYS A 1 244 ? 14.604 -8.793 -10.096 1.00 93.00 244 LYS A C 1
ATOM 1930 O O . LYS A 1 244 ? 13.972 -9.345 -9.195 1.00 93.00 244 LYS A O 1
ATOM 1935 N N . PRO A 1 245 ? 14.261 -7.569 -10.553 1.00 92.75 245 PRO A N 1
ATOM 1936 C CA . PRO A 1 245 ? 13.179 -6.808 -9.929 1.00 92.75 245 PRO A CA 1
ATOM 1937 C C . PRO A 1 245 ? 11.816 -7.486 -10.052 1.00 92.75 245 PRO A C 1
ATOM 1939 O O . PRO A 1 245 ? 11.041 -7.525 -9.096 1.00 92.75 245 PRO A O 1
ATOM 1942 N N . LEU A 1 246 ? 11.547 -8.078 -11.218 1.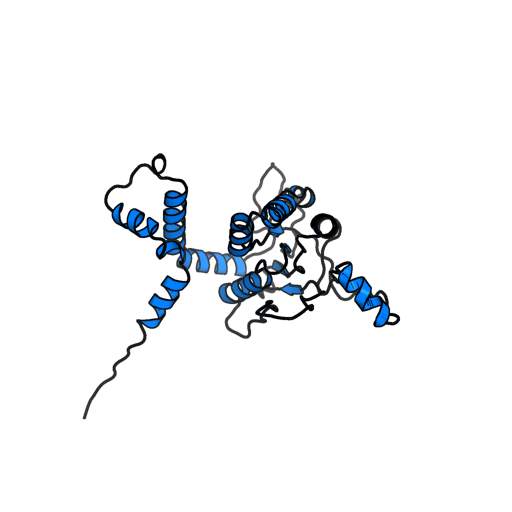00 93.50 246 LEU A N 1
ATOM 1943 C CA . LEU A 1 246 ? 10.308 -8.803 -11.479 1.00 93.50 246 LEU A CA 1
ATOM 1944 C C . LEU A 1 246 ? 10.192 -10.047 -10.590 1.00 93.50 246 LEU A C 1
ATOM 1946 O O . LEU A 1 246 ? 9.156 -10.269 -9.963 1.00 93.50 246 LEU A O 1
ATOM 1950 N N . GLU A 1 247 ? 11.259 -10.843 -10.514 1.00 93.56 247 GLU A N 1
ATOM 1951 C CA . GLU A 1 247 ? 11.280 -12.063 -9.708 1.00 93.56 247 GLU A CA 1
ATOM 1952 C C . GLU A 1 247 ? 11.177 -11.754 -8.210 1.00 93.56 247 GLU A C 1
ATOM 1954 O O . GLU A 1 247 ? 10.434 -12.415 -7.487 1.00 93.56 247 GLU A O 1
ATOM 1959 N N . ALA A 1 248 ? 11.857 -10.710 -7.743 1.00 93.56 248 ALA A N 1
ATOM 1960 C CA . ALA A 1 248 ? 11.820 -10.300 -6.347 1.00 93.56 248 ALA A CA 1
ATOM 1961 C C . ALA A 1 248 ? 10.425 -9.800 -5.923 1.00 93.56 248 ALA A C 1
ATOM 1963 O O . ALA A 1 248 ? 9.927 -10.180 -4.863 1.00 93.56 248 ALA A O 1
ATOM 1964 N N . ILE A 1 249 ? 9.746 -9.016 -6.773 1.00 92.75 249 ILE A N 1
ATOM 1965 C CA . ILE A 1 249 ? 8.343 -8.619 -6.560 1.00 92.75 249 ILE A CA 1
ATOM 1966 C C . ILE A 1 249 ? 7.420 -9.838 -6.552 1.00 92.75 249 ILE A C 1
ATOM 1968 O O . ILE A 1 249 ? 6.545 -9.937 -5.690 1.00 92.75 249 ILE A O 1
ATOM 1972 N N . ARG A 1 250 ? 7.630 -10.794 -7.468 1.00 92.31 250 ARG A N 1
ATOM 1973 C CA . ARG A 1 250 ? 6.862 -12.045 -7.501 1.00 92.31 250 ARG A CA 1
ATOM 1974 C C . ARG A 1 250 ? 7.011 -12.821 -6.195 1.00 92.31 250 ARG A C 1
ATOM 1976 O O . ARG A 1 250 ? 6.008 -13.272 -5.646 1.00 92.31 250 ARG A O 1
ATOM 1983 N N . GLN A 1 251 ? 8.235 -12.954 -5.687 1.00 92.50 251 GLN A N 1
ATOM 1984 C CA . GLN A 1 251 ? 8.522 -13.627 -4.419 1.00 92.50 251 GLN A CA 1
ATOM 1985 C C . GLN A 1 251 ? 7.872 -12.915 -3.231 1.00 92.50 251 GLN A C 1
ATOM 1987 O O . GLN A 1 251 ? 7.232 -13.574 -2.413 1.00 92.50 251 GLN A O 1
ATOM 1992 N N . LEU A 1 252 ? 7.967 -11.582 -3.176 1.00 91.56 252 LEU A N 1
ATOM 1993 C CA . LEU A 1 252 ? 7.329 -10.771 -2.140 1.00 91.56 252 LEU A CA 1
ATOM 1994 C C . LEU A 1 252 ? 5.809 -10.975 -2.124 1.00 91.56 252 LEU A C 1
ATOM 1996 O O . LEU A 1 252 ? 5.238 -11.277 -1.080 1.00 91.56 252 LEU A O 1
ATOM 2000 N N . PHE A 1 253 ? 5.162 -10.889 -3.288 1.00 88.44 253 PHE A N 1
ATOM 2001 C CA . PHE A 1 253 ? 3.716 -11.076 -3.417 1.00 88.44 253 PHE A CA 1
ATOM 2002 C C . PHE A 1 253 ? 3.271 -12.511 -3.093 1.00 88.44 253 PHE A C 1
ATOM 2004 O O . PHE A 1 253 ? 2.207 -12.732 -2.522 1.00 88.44 253 PHE A O 1
ATOM 2011 N N . CYS A 1 254 ? 4.095 -13.504 -3.435 1.00 88.44 254 CYS A N 1
ATOM 2012 C CA . CYS A 1 254 ? 3.796 -14.915 -3.194 1.00 88.44 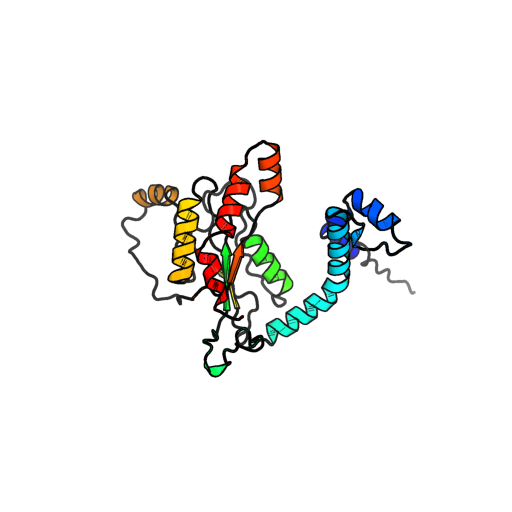254 CYS A CA 1
ATOM 2013 C C . CYS A 1 254 ? 4.168 -15.398 -1.783 1.00 88.44 254 CYS A C 1
ATOM 2015 O O . CYS A 1 254 ? 3.953 -16.582 -1.492 1.00 88.44 254 CYS A O 1
ATOM 2017 N N . CYS A 1 255 ? 4.709 -14.521 -0.928 1.00 87.31 255 CYS A N 1
ATOM 2018 C CA . CYS A 1 255 ? 5.182 -14.853 0.411 1.00 87.31 255 CYS A CA 1
ATOM 2019 C C . CYS A 1 255 ? 4.100 -15.568 1.237 1.00 87.31 255 CYS A C 1
ATOM 2021 O O . CYS A 1 255 ? 2.954 -15.124 1.331 1.00 87.31 255 CYS A O 1
ATOM 2023 N N . ALA A 1 256 ? 4.466 -16.684 1.873 1.00 85.62 256 ALA A N 1
ATOM 2024 C CA . ALA A 1 256 ? 3.531 -17.490 2.657 1.00 85.62 256 ALA A CA 1
ATOM 2025 C C . ALA A 1 256 ? 2.958 -16.732 3.868 1.00 85.62 256 ALA A C 1
ATOM 2027 O O . ALA A 1 256 ? 1.817 -16.986 4.256 1.00 85.62 256 ALA A O 1
ATOM 2028 N N . ALA A 1 257 ? 3.714 -15.780 4.429 1.00 83.69 257 ALA A N 1
ATOM 2029 C CA . ALA A 1 257 ? 3.261 -14.932 5.528 1.00 83.69 257 ALA A CA 1
ATOM 2030 C C . ALA A 1 257 ? 2.022 -14.104 5.142 1.00 83.69 257 ALA A C 1
ATOM 2032 O O . ALA A 1 257 ? 1.103 -13.961 5.946 1.00 83.69 257 ALA A O 1
ATOM 2033 N N . LEU A 1 258 ? 1.937 -13.665 3.880 1.00 81.81 258 LEU A N 1
ATOM 2034 C CA . LEU A 1 258 ? 0.802 -12.899 3.361 1.00 81.81 258 LEU A CA 1
ATOM 2035 C C . LEU A 1 258 ? -0.450 -13.751 3.141 1.00 81.81 258 LEU A C 1
ATOM 2037 O O . LEU A 1 258 ? -1.553 -13.226 3.142 1.00 81.81 258 LEU A O 1
ATOM 2041 N N . ARG A 1 259 ? -0.324 -15.074 2.985 1.00 69.88 259 ARG A N 1
ATOM 2042 C CA . ARG A 1 259 ? -1.492 -15.953 2.775 1.00 69.88 259 ARG A CA 1
ATOM 2043 C C . ARG A 1 259 ? -2.320 -16.146 4.049 1.00 69.88 259 ARG A C 1
ATOM 2045 O O . ARG A 1 259 ? -3.502 -16.481 3.974 1.00 69.88 259 ARG A O 1
ATOM 2052 N N . LYS A 1 260 ? -1.708 -15.928 5.219 1.00 60.75 260 LYS A N 1
ATOM 2053 C CA . LYS A 1 260 ? -2.341 -16.103 6.535 1.00 60.75 260 LYS A CA 1
ATOM 2054 C C . LYS A 1 260 ? -3.218 -14.919 6.967 1.00 60.75 260 LYS A C 1
ATOM 2056 O O . LYS A 1 260 ? -3.979 -15.082 7.917 1.00 60.75 260 LYS A O 1
ATOM 2061 N N . SER A 1 261 ? -3.160 -13.772 6.282 1.00 51.97 261 SER A N 1
ATOM 2062 C CA . SER A 1 261 ? -3.975 -12.585 6.605 1.00 51.97 261 SER A CA 1
ATOM 2063 C C . SER A 1 261 ? -5.468 -12.758 6.296 1.00 51.97 261 SER A C 1
ATOM 2065 O O . SER A 1 261 ? -6.293 -12.021 6.821 1.00 51.97 261 SER A O 1
ATOM 2067 N N . SER A 1 262 ? -5.842 -13.789 5.531 1.00 42.22 262 SER A N 1
ATOM 2068 C CA . SER A 1 262 ? -7.229 -14.122 5.160 1.00 42.22 262 SER A CA 1
ATOM 2069 C C . SER A 1 262 ? -8.157 -14.500 6.327 1.00 42.22 262 SER A C 1
ATOM 2071 O O . SER A 1 262 ? -9.340 -14.745 6.104 1.00 42.22 262 SER A O 1
ATOM 2073 N N . LYS A 1 263 ? -7.653 -14.551 7.567 1.00 41.53 263 LYS A N 1
ATOM 2074 C CA . LYS A 1 263 ? -8.459 -14.830 8.766 1.00 41.53 263 LYS A CA 1
ATOM 2075 C C . LYS A 1 263 ? -9.051 -13.586 9.437 1.00 41.53 263 LYS A C 1
ATOM 2077 O O . LYS A 1 263 ? -9.787 -13.749 10.403 1.00 41.53 263 LYS A O 1
ATOM 2082 N N . PHE A 1 264 ? -8.747 -12.377 8.964 1.00 44.66 264 PHE A N 1
ATOM 2083 C CA . PHE A 1 264 ? -9.154 -11.141 9.637 1.00 44.66 264 PHE A CA 1
ATOM 2084 C C . PHE A 1 264 ? -9.999 -10.269 8.702 1.00 44.66 264 PHE A C 1
ATOM 2086 O O . PHE A 1 264 ? -9.568 -9.935 7.600 1.00 44.66 264 PHE A O 1
ATOM 2093 N N . CYS A 1 265 ? -11.223 -9.938 9.127 1.00 41.03 265 CYS A N 1
ATOM 2094 C CA . CYS A 1 265 ? -12.081 -8.983 8.422 1.00 41.03 265 CYS A CA 1
ATOM 2095 C C . CYS A 1 265 ? -11.654 -7.543 8.743 1.00 41.03 265 CYS A C 1
ATOM 2097 O O . CYS A 1 265 ? -11.314 -7.250 9.890 1.00 41.03 265 CYS A O 1
ATOM 2099 N N . LEU A 1 266 ? -11.697 -6.675 7.724 1.00 42.44 266 LEU A N 1
ATOM 2100 C CA . LEU A 1 266 ? -11.642 -5.213 7.854 1.00 42.44 266 LEU A CA 1
ATOM 2101 C C . LEU A 1 266 ? -12.941 -4.656 8.451 1.00 42.44 266 LEU A C 1
ATOM 2103 O O . LEU A 1 266 ? -14.019 -5.245 8.215 1.00 42.44 266 LEU A O 1
#

Radius of gyration: 22.81 Å; chains: 1; bounding box: 52×74×58 Å